Protein AF-A0A0E3SX50-F1 (afdb_monomer)

Sequence (264 aa):
MSGWINYSGIVTSQKMSENKMGNRGSKSVIHETKQSCIIVKEQRVNGSWCGINIPHLRYTLVGFGRSYQVKTLSNQIIQRQFYSSESNLDNSQLRQDPWFISGFSDAEGCFMVLVRKSPKSKLGWQIEANFTINLHVRDLDLLKLIQSFSFASHYFGVGRIGKERNGCRDFTIGSLDQIITKVIPHFDKYPLKTNKYSDYLLFKQVVMMMQRGEHLTAEGLQKIIGIRASLNRGLTPLLLEAFPNTVALVRPLLPPLKNVKLDP

Organism: Gibberella zeae (NCBI:txid5518)

Structure (mmCIF, N/CA/C/O backbone):
data_AF-A0A0E3SX50-F1
#
_entry.id   AF-A0A0E3SX50-F1
#
loop_
_atom_site.group_PDB
_atom_site.id
_atom_site.type_symbol
_atom_site.label_atom_id
_atom_site.label_alt_id
_atom_site.label_comp_id
_atom_site.label_asym_id
_atom_site.label_entity_id
_atom_site.label_seq_id
_atom_site.pdbx_PDB_ins_code
_atom_site.Cartn_x
_atom_site.Cartn_y
_atom_site.Cartn_z
_atom_site.occupancy
_atom_site.B_iso_or_equiv
_atom_site.auth_seq_id
_atom_site.auth_comp_id
_atom_site.auth_asym_id
_atom_site.auth_atom_id
_atom_site.pdbx_PDB_model_num
ATOM 1 N N . MET A 1 1 ? 35.141 -21.284 48.435 1.00 36.84 1 MET A N 1
ATOM 2 C CA . MET A 1 1 ? 35.636 -22.451 47.672 1.00 36.84 1 MET A CA 1
ATOM 3 C C . MET A 1 1 ? 34.580 -22.756 46.617 1.00 36.84 1 MET A C 1
ATOM 5 O O . MET A 1 1 ? 33.499 -23.181 46.982 1.00 36.84 1 MET A O 1
ATOM 9 N N . SER A 1 2 ? 34.673 -22.135 45.435 1.00 38.75 2 SER A N 1
ATOM 10 C CA . SER A 1 2 ? 35.380 -22.635 44.232 1.00 38.75 2 SER A CA 1
ATOM 11 C C . SER A 1 2 ? 34.664 -23.847 43.616 1.00 38.75 2 SER A C 1
ATOM 13 O O . SER A 1 2 ? 34.523 -24.854 44.288 1.00 38.75 2 SER A O 1
ATOM 15 N N . GLY A 1 3 ? 34.225 -23.852 42.362 1.00 37.06 3 GLY A N 1
ATOM 16 C CA . GLY A 1 3 ? 34.369 -22.868 41.301 1.00 37.06 3 GLY A CA 1
ATOM 17 C C . GLY A 1 3 ? 33.567 -23.304 40.075 1.00 37.06 3 GLY A C 1
ATOM 18 O O . GLY A 1 3 ? 33.321 -24.489 39.862 1.00 37.06 3 GLY A O 1
ATOM 19 N N . TRP A 1 4 ? 33.150 -22.323 39.283 1.00 38.19 4 TRP A N 1
ATOM 20 C CA . TRP A 1 4 ? 32.739 -22.535 37.901 1.00 38.19 4 TRP A CA 1
ATOM 21 C C . TRP A 1 4 ? 33.991 -22.735 37.050 1.00 38.19 4 TRP A C 1
ATOM 23 O O . TRP A 1 4 ? 34.905 -21.911 37.097 1.00 38.19 4 TRP A O 1
ATOM 33 N N . ILE A 1 5 ? 34.026 -23.814 36.272 1.00 41.06 5 ILE A N 1
ATOM 34 C CA . ILE A 1 5 ? 35.077 -24.061 35.286 1.00 41.06 5 ILE A CA 1
ATOM 35 C C . ILE A 1 5 ? 34.457 -23.795 33.917 1.00 41.06 5 ILE A C 1
ATOM 37 O O . ILE A 1 5 ? 33.610 -24.548 33.442 1.00 41.06 5 ILE A O 1
ATOM 41 N N . ASN A 1 6 ? 34.854 -22.675 33.317 1.00 42.81 6 ASN A N 1
ATOM 42 C CA . ASN A 1 6 ? 34.536 -22.325 31.942 1.00 42.81 6 ASN A CA 1
ATOM 43 C C . ASN A 1 6 ? 35.113 -23.391 31.000 1.00 42.81 6 ASN A C 1
ATOM 45 O O . ASN A 1 6 ? 36.332 -23.506 30.896 1.00 42.81 6 ASN A O 1
ATOM 49 N N . TYR A 1 7 ? 34.262 -24.098 30.257 1.00 50.25 7 TYR A N 1
ATOM 50 C CA . TYR A 1 7 ? 34.661 -24.615 28.950 1.00 50.25 7 TYR A CA 1
ATOM 51 C C . TYR A 1 7 ? 34.165 -23.633 27.898 1.00 50.25 7 TYR A C 1
ATOM 53 O O . TYR A 1 7 ? 32.989 -23.577 27.540 1.00 50.25 7 TYR A O 1
ATOM 61 N N . SER A 1 8 ? 35.110 -22.792 27.486 1.00 46.34 8 SER A N 1
ATOM 62 C CA . SER A 1 8 ? 35.0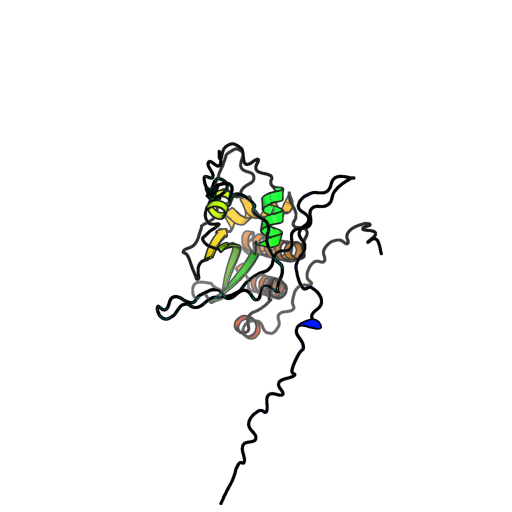25 -21.920 26.330 1.00 46.34 8 SER A CA 1
ATOM 63 C C . SER A 1 8 ? 34.673 -22.733 25.085 1.00 46.34 8 SER A C 1
ATOM 65 O O . SER A 1 8 ? 35.112 -23.871 24.913 1.00 46.34 8 SER A O 1
ATOM 67 N N . GLY A 1 9 ? 33.861 -22.135 24.212 1.00 52.69 9 GLY A N 1
ATOM 68 C CA . GLY A 1 9 ? 33.490 -22.718 22.932 1.00 52.69 9 GLY A CA 1
ATOM 69 C C . GLY A 1 9 ? 34.728 -23.093 22.122 1.00 52.69 9 GLY A C 1
ATOM 70 O O . GLY A 1 9 ? 35.440 -22.229 21.611 1.00 52.69 9 GLY A O 1
ATOM 71 N N . ILE A 1 10 ? 34.968 -24.394 21.994 1.00 41.75 10 ILE A N 1
ATOM 72 C CA . ILE A 1 10 ? 35.923 -24.932 21.035 1.00 41.75 10 ILE A CA 1
ATOM 73 C C . ILE A 1 10 ? 35.248 -24.866 19.666 1.00 41.75 10 ILE A C 1
ATOM 75 O O . ILE A 1 10 ? 34.330 -25.624 19.360 1.00 41.75 10 ILE A O 1
ATOM 79 N N . VAL A 1 11 ? 35.707 -23.933 18.835 1.00 47.09 11 VAL A N 1
ATOM 80 C CA . VAL A 1 11 ? 35.417 -23.924 17.402 1.00 47.09 11 VAL A CA 1
ATOM 81 C C . VAL A 1 11 ? 36.255 -25.031 16.773 1.00 47.09 11 VAL A C 1
ATOM 83 O O . VAL A 1 11 ? 37.472 -24.910 16.646 1.00 47.09 11 VAL A O 1
ATOM 86 N N . THR A 1 12 ? 35.620 -26.122 16.356 1.00 41.50 12 THR A N 1
ATOM 87 C CA . THR A 1 12 ? 36.241 -27.086 15.443 1.00 41.50 12 THR A CA 1
ATOM 88 C C . THR A 1 12 ? 36.435 -26.422 14.083 1.00 41.50 12 THR A C 1
ATOM 90 O O . THR A 1 12 ? 35.483 -26.280 13.316 1.00 41.50 12 THR A O 1
ATOM 93 N N . SER A 1 13 ? 37.663 -26.009 13.766 1.00 49.16 13 SER A N 1
ATOM 94 C CA . SER A 1 13 ? 38.019 -25.618 12.405 1.00 49.16 13 SER A CA 1
ATOM 95 C C . SER A 1 13 ? 38.181 -26.883 11.559 1.00 49.16 13 SER A C 1
ATOM 97 O O . SER A 1 13 ? 39.144 -27.639 11.674 1.00 49.16 13 SER A O 1
ATOM 99 N N . GLN A 1 14 ? 37.205 -27.156 10.697 1.00 47.72 14 GLN A N 1
ATOM 100 C CA . GLN A 1 14 ? 37.410 -28.130 9.632 1.00 47.72 14 GLN A CA 1
ATOM 101 C C . GLN A 1 14 ? 38.350 -27.502 8.598 1.00 47.72 14 GLN A C 1
ATOM 103 O O . GLN A 1 14 ? 38.011 -26.500 7.968 1.00 47.72 14 GLN A O 1
ATOM 108 N N . LYS A 1 15 ? 39.540 -28.087 8.412 1.00 51.34 15 LYS A N 1
ATOM 109 C CA . LYS A 1 15 ? 40.402 -27.782 7.263 1.00 51.34 15 LYS A CA 1
ATOM 110 C C . LYS A 1 15 ? 39.695 -28.258 5.996 1.00 51.34 15 LYS A C 1
ATOM 112 O O . LYS A 1 15 ? 39.763 -29.429 5.630 1.00 51.34 15 LYS A O 1
ATOM 117 N N . MET A 1 16 ? 38.985 -27.346 5.347 1.00 48.12 16 MET A N 1
ATOM 118 C CA . MET A 1 16 ? 38.375 -27.585 4.048 1.00 48.12 16 MET A CA 1
ATOM 119 C C . MET A 1 16 ? 39.439 -27.383 2.964 1.00 48.12 16 MET A C 1
ATOM 121 O O . MET A 1 16 ? 40.118 -26.361 2.933 1.00 48.12 16 MET A O 1
ATOM 125 N N . SER A 1 17 ? 39.609 -28.370 2.088 1.00 43.47 17 SER A N 1
ATOM 126 C CA . SER A 1 17 ? 40.437 -28.237 0.888 1.00 43.47 17 SER A CA 1
ATOM 127 C C . SER A 1 17 ? 39.667 -27.420 -0.153 1.00 43.47 17 SER A C 1
ATOM 129 O O . SER A 1 17 ? 38.606 -27.859 -0.599 1.00 43.47 17 SER A O 1
ATOM 131 N N . GLU A 1 18 ? 40.195 -26.260 -0.561 1.00 46.75 18 GLU A N 1
ATOM 132 C CA . GLU A 1 18 ? 39.606 -25.407 -1.614 1.00 46.75 18 GLU A CA 1
ATOM 133 C C . GLU A 1 18 ? 39.355 -26.166 -2.926 1.00 46.75 18 GLU A C 1
ATOM 135 O O . GLU A 1 18 ? 38.388 -25.892 -3.633 1.00 46.75 18 GLU A O 1
ATOM 140 N N . ASN A 1 19 ? 40.147 -27.205 -3.201 1.00 49.78 19 ASN A N 1
ATOM 141 C CA . ASN A 1 19 ? 40.038 -28.007 -4.419 1.00 49.78 19 ASN A CA 1
ATOM 142 C C . ASN A 1 19 ? 38.790 -28.913 -4.458 1.00 49.78 19 ASN A C 1
ATOM 144 O O . ASN A 1 19 ? 38.550 -29.566 -5.471 1.00 49.78 19 ASN A O 1
ATOM 148 N N . LYS A 1 20 ? 37.992 -28.971 -3.379 1.00 49.31 20 LYS A N 1
ATOM 149 C CA . LYS A 1 20 ? 36.709 -29.697 -3.326 1.00 49.31 20 LYS A CA 1
ATOM 150 C C . LYS A 1 20 ? 35.471 -28.796 -3.451 1.00 49.31 20 LYS A C 1
ATOM 152 O O . LYS A 1 20 ? 34.356 -29.299 -3.320 1.00 49.31 20 LYS A O 1
ATOM 157 N N . MET A 1 21 ? 35.617 -27.495 -3.722 1.00 47.66 21 MET A N 1
ATOM 158 C CA . MET A 1 21 ? 34.461 -26.642 -4.021 1.00 47.66 21 MET A CA 1
ATOM 159 C C . MET A 1 21 ? 34.055 -26.749 -5.495 1.00 47.66 21 MET A C 1
ATOM 161 O O . MET A 1 21 ? 34.735 -26.249 -6.387 1.00 47.66 21 MET A O 1
ATOM 165 N N . GLY A 1 22 ? 32.900 -27.367 -5.752 1.00 47.28 22 GLY A N 1
ATOM 166 C CA . GLY A 1 22 ? 32.222 -27.267 -7.043 1.00 47.28 22 GLY A CA 1
ATOM 167 C C . GLY A 1 22 ? 31.917 -25.806 -7.398 1.00 47.28 22 GLY A C 1
ATOM 168 O O . GLY A 1 22 ? 31.543 -25.010 -6.537 1.00 47.28 22 GLY A O 1
ATOM 169 N N . ASN A 1 23 ? 32.095 -25.460 -8.674 1.00 47.53 23 ASN A N 1
ATOM 170 C CA . ASN A 1 23 ? 31.978 -24.108 -9.225 1.00 47.53 23 ASN A CA 1
ATOM 171 C C . ASN A 1 23 ? 30.650 -23.411 -8.855 1.00 47.53 23 ASN A C 1
ATOM 173 O O . ASN A 1 23 ? 29.653 -23.554 -9.561 1.00 47.53 23 ASN A O 1
ATOM 177 N N . ARG A 1 24 ? 30.648 -22.576 -7.809 1.00 48.44 24 ARG A N 1
ATOM 178 C CA . ARG A 1 24 ? 29.625 -21.539 -7.600 1.00 48.44 24 ARG A CA 1
ATOM 179 C C . ARG A 1 24 ? 30.026 -20.271 -8.350 1.00 48.44 24 ARG A C 1
ATOM 181 O O . ARG A 1 24 ? 30.508 -19.308 -7.768 1.00 48.44 24 ARG A O 1
ATOM 188 N N . GLY A 1 25 ? 29.830 -20.301 -9.662 1.00 45.47 25 GLY A N 1
ATOM 189 C CA . GLY A 1 25 ? 29.765 -19.107 -10.497 1.00 45.47 25 GLY A CA 1
ATOM 190 C C . GLY A 1 25 ? 28.410 -19.088 -11.189 1.00 45.47 25 GLY A C 1
ATOM 191 O O . GLY A 1 25 ? 28.042 -20.075 -11.828 1.00 45.47 25 GLY A O 1
ATOM 192 N N . SER A 1 26 ? 27.657 -18.000 -11.052 1.00 45.22 26 SER A N 1
ATOM 193 C CA . SER A 1 26 ? 26.474 -17.783 -11.883 1.00 45.22 26 SER A CA 1
ATOM 194 C C . SER A 1 26 ? 26.940 -17.620 -13.331 1.00 45.22 26 SER A C 1
ATOM 196 O O . SER A 1 26 ? 27.813 -16.799 -13.604 1.00 45.22 26 SER A O 1
ATOM 198 N N . LYS A 1 27 ? 26.402 -18.422 -14.253 1.00 44.44 27 LYS A N 1
ATOM 199 C CA . LYS A 1 27 ? 26.629 -18.262 -15.693 1.00 44.44 27 LYS A CA 1
ATOM 200 C C . LYS A 1 27 ? 25.457 -17.474 -16.261 1.00 44.44 27 LYS A C 1
ATOM 202 O O . LYS A 1 27 ? 24.332 -17.963 -16.222 1.00 44.44 27 LYS A O 1
ATOM 207 N N . SER A 1 28 ? 25.708 -16.278 -16.770 1.00 51.19 28 SER A N 1
ATOM 208 C CA . SER A 1 28 ? 24.748 -15.544 -17.593 1.00 51.19 28 SER A CA 1
ATOM 209 C C . SER A 1 28 ? 25.037 -15.834 -19.066 1.00 51.19 28 SER A C 1
ATOM 211 O O . SER A 1 28 ? 26.184 -15.783 -19.513 1.00 51.19 28 SER A O 1
ATOM 213 N N . VAL A 1 29 ? 23.994 -16.194 -19.815 1.00 45.72 29 VAL A N 1
ATOM 214 C CA . VAL A 1 29 ? 24.054 -16.381 -21.270 1.00 45.72 29 VAL A CA 1
ATOM 215 C C . VAL A 1 29 ? 23.621 -15.066 -21.899 1.00 45.72 29 VAL A C 1
ATOM 217 O O . VAL A 1 29 ? 22.519 -14.595 -21.638 1.00 45.72 29 VAL A O 1
ATOM 220 N N . ILE A 1 30 ? 24.510 -14.446 -22.672 1.00 53.44 30 ILE A N 1
ATOM 221 C CA . ILE A 1 30 ? 24.286 -13.097 -23.212 1.00 53.44 30 ILE A CA 1
ATOM 222 C C . ILE A 1 30 ? 23.677 -13.150 -24.627 1.00 53.44 30 ILE A C 1
ATOM 224 O O . ILE A 1 30 ? 23.078 -12.171 -25.055 1.00 53.44 30 ILE A O 1
ATOM 228 N N . HIS A 1 31 ? 23.747 -14.284 -25.340 1.00 43.75 31 HIS A N 1
ATOM 229 C CA . HIS A 1 31 ? 23.052 -14.469 -26.620 1.00 43.75 31 HIS A CA 1
ATOM 230 C C . HIS A 1 31 ? 22.995 -15.944 -27.044 1.00 43.75 31 HIS A C 1
ATOM 232 O O . HIS A 1 31 ? 23.983 -16.663 -26.900 1.00 43.75 31 HIS A O 1
ATOM 238 N N . GLU A 1 32 ? 21.869 -16.362 -27.629 1.00 37.47 32 GLU A N 1
ATOM 239 C CA . GLU A 1 32 ? 21.688 -17.673 -28.262 1.00 37.47 32 GLU A CA 1
ATOM 240 C C . GLU A 1 32 ? 21.468 -17.478 -29.772 1.00 37.47 32 GLU A C 1
ATOM 242 O O . GLU A 1 32 ? 20.497 -16.855 -30.201 1.00 37.47 32 GLU A O 1
ATOM 247 N N . THR A 1 33 ? 22.366 -18.004 -30.604 1.00 48.91 33 THR A N 1
ATOM 248 C CA . THR A 1 33 ? 22.046 -18.357 -31.997 1.00 48.91 33 THR A CA 1
ATOM 249 C C . THR A 1 33 ? 22.496 -19.794 -32.241 1.00 48.91 33 THR A C 1
ATOM 251 O O . THR A 1 33 ? 23.399 -20.282 -31.563 1.00 48.91 33 THR A O 1
ATOM 254 N N . LYS A 1 34 ? 21.856 -20.493 -33.193 1.00 52.41 34 LYS A N 1
ATOM 255 C CA . LYS A 1 34 ? 21.954 -21.956 -33.418 1.00 52.41 34 LYS A CA 1
ATOM 256 C C . LYS A 1 34 ? 23.375 -22.527 -33.623 1.00 52.41 34 LYS A C 1
ATOM 258 O O . LYS A 1 34 ? 23.497 -23.733 -33.810 1.00 52.41 34 LYS A O 1
ATOM 263 N N . GLN A 1 35 ? 24.433 -21.712 -33.613 1.00 48.91 35 GLN A N 1
ATOM 264 C CA . GLN A 1 35 ? 25.808 -22.140 -33.884 1.00 48.91 35 GLN A CA 1
ATOM 265 C C . GLN A 1 35 ? 26.883 -21.624 -32.904 1.00 48.91 35 GLN A C 1
ATOM 267 O O . GLN A 1 35 ? 28.032 -22.039 -33.045 1.00 48.91 35 GLN A O 1
ATOM 272 N N . SER A 1 36 ? 26.581 -20.802 -31.886 1.00 38.78 36 SER A N 1
ATOM 273 C CA . SER A 1 36 ? 27.587 -20.467 -30.856 1.00 38.78 36 SER A CA 1
ATOM 274 C C . SER A 1 36 ? 26.999 -19.965 -29.530 1.00 38.78 36 SER A C 1
ATOM 276 O O . SER A 1 36 ? 26.033 -19.207 -29.500 1.00 38.78 36 SER A O 1
ATOM 278 N N . CYS A 1 37 ? 27.623 -20.383 -28.420 1.00 35.19 37 CYS A N 1
ATOM 279 C CA . CYS A 1 37 ? 27.307 -19.953 -27.055 1.00 35.19 37 CYS A CA 1
ATOM 280 C C . CYS A 1 37 ? 28.531 -19.259 -26.443 1.00 35.19 37 CYS A C 1
ATOM 282 O O . CYS A 1 37 ? 29.569 -19.893 -26.241 1.00 35.19 37 CYS A O 1
ATOM 284 N N . ILE A 1 38 ? 28.414 -17.968 -26.124 1.00 42.22 38 ILE A N 1
ATOM 285 C CA . ILE A 1 38 ? 29.447 -17.223 -25.391 1.00 42.22 38 ILE A CA 1
ATOM 286 C C . ILE A 1 38 ? 29.091 -17.267 -23.904 1.00 42.22 38 ILE A C 1
ATOM 288 O O . ILE A 1 38 ? 28.091 -16.694 -23.474 1.00 42.22 38 ILE A O 1
ATOM 292 N N . ILE A 1 39 ? 29.913 -17.969 -23.119 1.00 41.94 39 ILE A N 1
ATOM 293 C CA . ILE A 1 39 ? 29.728 -18.142 -21.674 1.00 41.94 39 ILE A CA 1
ATOM 294 C C . ILE A 1 39 ? 30.764 -17.286 -20.951 1.00 41.94 39 ILE A C 1
ATOM 296 O O . ILE A 1 39 ? 31.960 -17.577 -21.002 1.00 41.94 39 ILE A O 1
ATOM 300 N N . VAL A 1 40 ? 30.306 -16.258 -20.239 1.00 42.16 40 VAL A N 1
ATOM 301 C CA . VAL A 1 40 ? 31.174 -15.418 -19.407 1.00 42.16 40 VAL A CA 1
ATOM 302 C C . VAL A 1 40 ? 31.135 -15.930 -17.968 1.00 42.16 40 VAL A C 1
ATOM 304 O O . VAL A 1 40 ? 30.069 -16.170 -17.403 1.00 42.16 40 VAL A O 1
ATOM 307 N N . LYS A 1 41 ? 32.314 -16.136 -17.372 1.00 40.00 41 LYS A N 1
ATOM 308 C CA . LYS A 1 41 ? 32.451 -16.439 -15.944 1.00 40.00 41 LYS A CA 1
ATOM 309 C C . LYS A 1 41 ? 32.632 -15.131 -15.183 1.00 40.00 41 LYS A C 1
ATOM 311 O O . LYS A 1 41 ? 33.650 -14.469 -15.349 1.00 40.00 41 LYS A O 1
ATOM 316 N N . GLU A 1 42 ? 31.679 -14.791 -14.327 1.00 47.25 42 GLU A N 1
ATOM 317 C CA . GLU A 1 42 ? 31.834 -13.691 -13.377 1.00 47.25 42 GLU A CA 1
ATOM 318 C C . GLU A 1 42 ? 32.416 -14.212 -12.058 1.00 47.25 42 GLU A C 1
ATOM 320 O O . GLU A 1 42 ? 31.857 -15.109 -11.424 1.00 47.25 42 GLU A O 1
ATOM 325 N N . GLN A 1 43 ? 33.544 -13.640 -11.634 1.00 40.19 43 GLN A N 1
ATOM 326 C CA . GLN A 1 43 ? 34.171 -13.925 -10.347 1.00 40.19 43 GLN A CA 1
ATOM 327 C C . GLN A 1 43 ? 34.110 -12.659 -9.487 1.00 40.19 43 GLN A C 1
ATOM 329 O O . GLN A 1 43 ? 34.749 -11.657 -9.799 1.00 40.19 43 GLN A O 1
ATOM 334 N N . ARG A 1 44 ? 33.329 -12.688 -8.399 1.00 41.41 44 ARG A N 1
ATOM 335 C CA . ARG A 1 44 ? 33.298 -11.589 -7.424 1.00 41.41 44 ARG A CA 1
ATOM 336 C C . ARG A 1 44 ? 34.538 -11.677 -6.537 1.00 41.41 44 ARG A C 1
ATOM 338 O O . ARG A 1 44 ? 34.610 -12.539 -5.668 1.00 41.41 44 ARG A O 1
ATOM 345 N N . VAL A 1 45 ? 35.511 -10.799 -6.762 1.00 39.50 45 VAL A N 1
ATOM 346 C CA . VAL A 1 45 ? 36.635 -10.599 -5.838 1.00 39.50 45 VAL A CA 1
ATOM 347 C C . VAL A 1 45 ? 36.201 -9.569 -4.796 1.00 39.50 45 VAL A C 1
ATOM 349 O O . VAL A 1 45 ? 36.032 -8.395 -5.117 1.00 39.50 45 VAL A O 1
ATOM 352 N N . ASN A 1 46 ? 35.987 -10.007 -3.553 1.00 34.56 46 ASN A N 1
ATOM 353 C CA . ASN A 1 46 ? 35.741 -9.113 -2.422 1.00 34.56 46 ASN A CA 1
ATOM 354 C C . ASN A 1 46 ? 37.071 -8.679 -1.784 1.00 34.56 46 ASN A C 1
ATOM 356 O O . ASN A 1 46 ? 37.820 -9.522 -1.306 1.00 34.56 46 ASN A O 1
ATOM 360 N N . GLY A 1 47 ? 37.279 -7.358 -1.720 1.00 36.50 47 GLY A N 1
ATOM 361 C CA . GLY A 1 47 ? 38.044 -6.646 -0.687 1.00 36.50 47 GLY A CA 1
ATOM 362 C C . GLY A 1 47 ? 39.575 -6.700 -0.751 1.00 36.50 47 GLY A C 1
ATOM 363 O O . GLY A 1 47 ? 40.182 -7.657 -0.288 1.00 36.50 47 GLY A O 1
ATOM 364 N N . SER A 1 48 ? 40.211 -5.597 -1.163 1.00 35.84 48 SER A N 1
ATOM 365 C CA . SER A 1 48 ? 41.569 -5.258 -0.709 1.00 35.84 48 SER A CA 1
ATOM 366 C C . SER A 1 48 ? 41.518 -4.000 0.159 1.00 35.84 48 SER A C 1
ATOM 368 O O . SER A 1 48 ? 41.215 -2.909 -0.326 1.00 35.84 48 SER A O 1
ATOM 370 N N . TRP A 1 49 ? 41.807 -4.162 1.446 1.00 32.41 49 TRP A N 1
ATOM 371 C CA . TRP A 1 49 ? 42.080 -3.074 2.380 1.00 32.41 49 TRP A CA 1
ATOM 372 C C . TRP A 1 49 ? 43.540 -2.639 2.186 1.00 32.41 49 TRP A C 1
ATOM 374 O O . TRP A 1 49 ? 44.437 -3.467 2.314 1.00 32.41 49 TRP A O 1
ATOM 384 N N . CYS A 1 50 ? 43.788 -1.370 1.850 1.00 35.88 50 CYS A N 1
ATOM 385 C CA . CYS A 1 50 ? 45.142 -0.815 1.757 1.00 35.88 50 CYS A CA 1
ATOM 386 C C . CYS A 1 50 ? 45.403 0.108 2.948 1.00 35.88 50 CYS A C 1
ATOM 388 O O . CYS A 1 50 ? 44.939 1.247 2.975 1.00 35.88 50 CYS A O 1
ATOM 390 N N . GLY A 1 51 ? 46.165 -0.389 3.918 1.00 35.59 51 GLY A N 1
ATOM 391 C CA . GLY A 1 51 ? 46.894 0.424 4.879 1.00 35.59 51 GLY A CA 1
ATOM 392 C C . GLY A 1 51 ? 48.390 0.284 4.607 1.00 35.59 51 GLY A C 1
ATOM 393 O O . GLY A 1 51 ? 48.893 -0.832 4.574 1.00 35.59 51 GLY A O 1
ATOM 394 N N . ILE A 1 52 ? 49.071 1.427 4.482 1.00 32.44 52 ILE A N 1
ATOM 395 C CA . ILE A 1 52 ? 50.533 1.614 4.517 1.00 32.44 52 ILE A CA 1
ATOM 396 C C . ILE A 1 52 ? 51.282 1.378 3.181 1.00 32.44 52 ILE A C 1
ATOM 398 O O . ILE A 1 52 ? 51.200 0.336 2.539 1.00 32.44 52 ILE A O 1
ATOM 402 N N . ASN A 1 53 ? 52.034 2.414 2.785 1.00 45.62 53 ASN A N 1
ATOM 403 C CA . ASN A 1 53 ? 52.898 2.529 1.603 1.00 45.62 53 ASN A CA 1
ATOM 404 C C . ASN A 1 53 ? 54.115 1.587 1.660 1.00 45.62 53 ASN A C 1
ATOM 406 O O . ASN A 1 53 ? 55.052 1.895 2.393 1.00 45.62 53 ASN A O 1
ATOM 410 N N . ILE A 1 54 ? 54.164 0.542 0.820 1.00 33.91 54 ILE A N 1
ATOM 411 C CA . ILE A 1 54 ? 55.406 -0.115 0.348 1.00 33.91 54 ILE A CA 1
ATOM 412 C C . ILE A 1 54 ? 55.178 -0.660 -1.084 1.00 33.91 54 ILE A C 1
ATOM 414 O O . ILE A 1 54 ? 54.125 -1.251 -1.339 1.00 33.91 54 ILE A O 1
ATOM 418 N N . PRO A 1 55 ? 56.124 -0.505 -2.038 1.00 38.78 55 PRO A N 1
ATOM 419 C CA . PRO A 1 55 ? 56.008 -1.105 -3.363 1.00 38.78 55 PRO A CA 1
ATOM 420 C C . PRO A 1 55 ? 56.370 -2.595 -3.290 1.00 38.78 55 PRO A C 1
ATOM 422 O O . PRO A 1 55 ? 57.533 -2.949 -3.109 1.00 38.78 55 PRO A O 1
ATOM 425 N N . HIS A 1 56 ? 55.393 -3.488 -3.451 1.00 37.12 56 HIS A N 1
ATOM 426 C CA . HIS A 1 56 ? 55.669 -4.922 -3.546 1.00 37.12 56 HIS A CA 1
ATOM 427 C C . HIS A 1 56 ? 55.659 -5.405 -5.000 1.00 37.12 56 HIS A C 1
ATOM 429 O O . HIS A 1 56 ? 54.651 -5.358 -5.706 1.00 37.12 56 HIS A O 1
ATOM 435 N N . LEU A 1 57 ? 56.838 -5.874 -5.415 1.00 35.78 57 LEU A N 1
ATOM 436 C CA . LEU A 1 57 ? 57.112 -6.664 -6.609 1.00 35.78 57 LEU A CA 1
ATOM 437 C C . LEU A 1 57 ? 56.114 -7.821 -6.762 1.00 35.78 57 LEU A C 1
ATOM 439 O O . LEU A 1 57 ? 55.871 -8.586 -5.829 1.00 35.78 57 LEU A O 1
ATOM 443 N N . ARG A 1 58 ? 55.582 -7.984 -7.977 1.00 36.66 58 ARG A N 1
ATOM 444 C CA . ARG A 1 58 ? 54.851 -9.187 -8.384 1.00 36.66 58 ARG A CA 1
ATOM 445 C C . ARG A 1 58 ? 55.858 -10.272 -8.755 1.00 36.66 58 ARG A C 1
ATOM 447 O O . ARG A 1 58 ? 56.440 -10.214 -9.834 1.00 36.66 58 ARG A O 1
ATOM 454 N N . TYR A 1 59 ? 56.032 -11.283 -7.915 1.00 41.41 59 TYR A N 1
ATOM 455 C CA . TYR A 1 59 ? 56.675 -12.529 -8.336 1.00 41.41 59 TYR A CA 1
ATOM 456 C C . TYR A 1 59 ? 55.584 -13.438 -8.901 1.00 41.41 59 TYR A C 1
ATOM 458 O O . TYR A 1 59 ? 54.713 -13.903 -8.169 1.00 41.41 59 TYR A O 1
ATOM 466 N N . THR A 1 60 ? 55.609 -13.669 -10.211 1.00 39.31 60 THR A N 1
ATOM 467 C CA . THR A 1 60 ? 54.859 -14.774 -10.816 1.00 39.31 60 THR A CA 1
ATOM 468 C C . THR A 1 60 ? 55.858 -15.912 -10.966 1.00 39.31 60 THR A C 1
ATOM 470 O O . THR A 1 60 ? 56.884 -15.734 -11.620 1.00 39.31 60 THR A O 1
ATOM 473 N N . LEU A 1 61 ? 55.604 -17.053 -10.326 1.00 35.16 61 LEU A N 1
ATOM 474 C CA . LEU A 1 61 ? 56.371 -18.280 -10.538 1.00 35.16 61 LEU A CA 1
ATOM 475 C C . LEU A 1 61 ? 56.106 -18.751 -11.975 1.00 35.16 61 LEU A C 1
ATOM 477 O O . LEU A 1 61 ? 55.116 -19.425 -12.246 1.00 35.16 61 LEU A O 1
ATOM 481 N N . VAL A 1 62 ? 56.961 -18.338 -12.908 1.00 40.78 62 VAL A N 1
ATOM 482 C CA . VAL A 1 62 ? 56.992 -18.869 -14.274 1.00 40.78 62 VAL A CA 1
ATOM 483 C C . VAL A 1 62 ? 58.087 -19.924 -14.322 1.00 40.78 62 VAL A C 1
ATOM 485 O O . VAL A 1 62 ? 59.263 -19.627 -14.112 1.00 40.78 62 VAL A O 1
ATOM 488 N N . GLY A 1 63 ? 57.677 -21.172 -14.544 1.00 33.12 63 GLY A N 1
ATOM 489 C CA . GLY A 1 63 ? 58.584 -22.277 -14.815 1.00 33.12 63 GLY A CA 1
ATOM 490 C C . GLY A 1 63 ? 59.463 -21.992 -16.035 1.00 33.12 63 GLY A C 1
ATOM 491 O O . GLY A 1 63 ? 59.074 -21.283 -16.961 1.00 33.12 63 GLY A O 1
ATOM 492 N N . PHE A 1 64 ? 60.668 -22.551 -15.995 1.00 38.09 64 PHE A N 1
ATOM 493 C CA . PHE A 1 64 ? 61.699 -22.478 -17.025 1.00 38.09 64 PHE A CA 1
ATOM 494 C C . PHE A 1 64 ? 61.162 -22.769 -18.440 1.00 38.09 64 PHE A C 1
ATOM 496 O O . PHE A 1 64 ? 60.637 -23.848 -18.701 1.00 38.09 64 PHE A O 1
ATOM 503 N N . GLY A 1 65 ? 61.391 -21.845 -19.377 1.00 36.88 65 GLY A N 1
ATOM 504 C CA . GLY A 1 65 ? 61.163 -22.047 -20.809 1.00 36.88 65 GLY A CA 1
ATOM 505 C C . GLY A 1 65 ? 61.774 -20.909 -21.625 1.00 36.88 65 GLY A C 1
ATOM 506 O O . GLY A 1 65 ? 61.310 -19.776 -21.569 1.00 36.88 65 GLY A O 1
ATOM 507 N N . ARG A 1 66 ? 62.871 -21.205 -22.328 1.00 40.06 66 ARG A N 1
ATOM 508 C CA . ARG A 1 66 ? 63.732 -20.261 -23.054 1.00 40.06 66 ARG A CA 1
ATOM 509 C C . ARG A 1 66 ? 63.036 -19.590 -24.254 1.00 40.06 66 ARG A C 1
ATOM 511 O O . ARG A 1 66 ? 62.358 -20.250 -25.029 1.00 40.06 66 ARG A O 1
ATOM 518 N N . SER A 1 67 ? 63.352 -18.303 -24.425 1.00 43.09 67 SER A N 1
ATOM 519 C CA . SER A 1 67 ? 63.529 -17.568 -25.692 1.00 43.09 67 SER A CA 1
ATOM 520 C C . SER A 1 67 ? 62.455 -17.691 -26.784 1.00 43.09 67 SER A C 1
ATOM 522 O O . SER A 1 67 ? 62.548 -18.551 -27.654 1.00 43.09 67 SER A O 1
ATOM 524 N N . TYR A 1 68 ? 61.586 -16.680 -26.866 1.00 41.56 68 TYR A N 1
ATOM 525 C CA . TYR A 1 68 ? 61.129 -16.156 -28.154 1.00 41.56 68 TYR A CA 1
ATOM 526 C C . TYR A 1 68 ? 61.409 -14.655 -28.210 1.00 41.56 68 TYR A C 1
ATOM 528 O O . TYR A 1 68 ? 60.898 -13.877 -27.406 1.00 41.56 68 TYR A O 1
ATOM 536 N N . GLN A 1 69 ? 62.245 -14.255 -29.170 1.00 50.31 69 GLN A N 1
ATOM 537 C CA . GLN A 1 69 ? 62.293 -12.884 -29.656 1.00 50.31 69 GLN A CA 1
ATOM 538 C C . GLN A 1 69 ? 60.956 -12.592 -30.341 1.00 50.31 69 GLN A C 1
ATOM 540 O O . GLN A 1 69 ? 60.768 -12.908 -31.512 1.00 50.31 69 GLN A O 1
ATOM 545 N N . VAL A 1 70 ? 60.018 -11.988 -29.620 1.00 42.03 70 VAL A N 1
ATOM 546 C CA . VAL A 1 70 ? 58.880 -11.321 -30.247 1.00 42.03 70 VAL A CA 1
ATOM 547 C C . VAL A 1 70 ? 59.001 -9.856 -29.890 1.00 42.03 70 VAL A C 1
ATOM 549 O O . VAL A 1 70 ? 58.864 -9.473 -28.730 1.00 42.03 70 VAL A O 1
ATOM 552 N N . LYS A 1 71 ? 59.328 -9.058 -30.914 1.00 43.38 71 LYS A N 1
ATOM 553 C CA . LYS A 1 71 ? 59.179 -7.603 -30.935 1.00 43.38 71 LYS A CA 1
ATOM 554 C C . LYS A 1 71 ? 57.916 -7.239 -30.162 1.00 43.38 71 LYS A C 1
ATOM 556 O O . LYS A 1 71 ? 56.816 -7.585 -30.589 1.00 43.38 71 LYS A O 1
ATOM 561 N N . THR A 1 72 ? 58.075 -6.553 -29.040 1.00 44.22 72 THR A N 1
ATOM 562 C CA . THR A 1 72 ? 56.976 -5.899 -28.343 1.00 44.22 72 THR A CA 1
ATOM 563 C C . THR A 1 72 ? 56.331 -4.936 -29.334 1.00 44.22 72 THR A C 1
ATOM 565 O O . THR A 1 72 ? 56.870 -3.867 -29.614 1.00 44.22 72 THR A O 1
ATOM 568 N N . LEU A 1 73 ? 55.197 -5.332 -29.918 1.00 39.56 73 LEU A N 1
ATOM 569 C CA . LEU A 1 73 ? 54.303 -4.397 -30.583 1.00 39.56 73 LEU A CA 1
ATOM 570 C C . LEU A 1 73 ? 53.839 -3.424 -29.502 1.00 39.56 73 LEU A C 1
ATOM 572 O O . LEU A 1 73 ? 53.125 -3.775 -28.565 1.00 39.56 73 LEU A O 1
ATOM 576 N N . SER A 1 74 ? 54.367 -2.214 -29.607 1.00 45.78 74 SER A N 1
ATOM 577 C CA . SER A 1 74 ? 54.089 -1.060 -28.772 1.00 45.78 74 SER A CA 1
ATOM 578 C C . SER A 1 74 ? 52.591 -0.888 -28.507 1.00 45.78 74 SER A C 1
ATOM 580 O O . SER A 1 74 ? 51.828 -0.663 -29.439 1.00 45.78 74 SER A O 1
ATOM 582 N N . ASN A 1 75 ? 52.200 -0.954 -27.232 1.00 49.22 75 ASN A N 1
ATOM 583 C CA . ASN A 1 75 ? 51.270 -0.060 -26.522 1.00 49.22 75 ASN A CA 1
ATOM 584 C C . ASN A 1 75 ? 50.018 0.503 -27.241 1.00 49.22 75 ASN A C 1
ATOM 586 O O . ASN A 1 75 ? 49.554 1.575 -26.864 1.00 49.22 75 ASN A O 1
ATOM 590 N N . GLN A 1 76 ? 49.417 -0.182 -28.217 1.00 51.19 76 GLN A N 1
ATOM 591 C CA . GLN A 1 76 ? 48.236 0.338 -28.933 1.00 51.19 76 GLN A CA 1
ATOM 592 C C . GLN A 1 76 ? 46.886 -0.253 -28.516 1.00 51.19 76 GLN A C 1
ATOM 594 O O . GLN A 1 76 ? 45.866 0.091 -29.104 1.00 51.19 76 GLN A O 1
ATOM 599 N N . ILE A 1 77 ? 46.823 -1.067 -27.461 1.00 49.94 77 ILE A N 1
ATOM 600 C CA . ILE A 1 77 ? 45.535 -1.548 -26.931 1.00 49.94 77 ILE A CA 1
ATOM 601 C C . ILE A 1 77 ? 45.464 -1.316 -25.420 1.00 49.94 77 ILE A C 1
ATOM 603 O O . ILE A 1 77 ? 45.145 -2.193 -24.629 1.00 49.94 77 ILE A O 1
ATOM 607 N N . ILE A 1 78 ? 45.753 -0.081 -25.008 1.00 49.75 78 ILE A N 1
ATOM 608 C CA . ILE A 1 78 ? 45.019 0.523 -23.895 1.00 49.75 78 ILE A CA 1
ATOM 609 C C . ILE A 1 78 ? 44.015 1.472 -24.544 1.00 49.75 78 I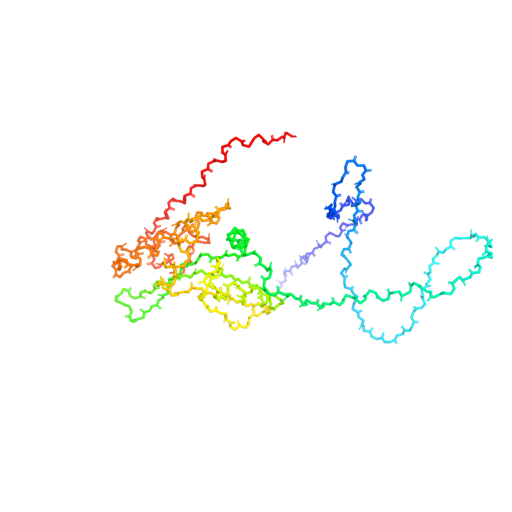LE A C 1
ATOM 611 O O . ILE A 1 78 ? 44.113 2.692 -24.436 1.00 49.75 78 ILE A O 1
ATOM 615 N N . GLN A 1 79 ? 43.029 0.910 -25.248 1.00 44.53 79 GLN A N 1
ATOM 616 C CA . GLN A 1 79 ? 41.750 1.598 -25.287 1.00 44.53 79 GLN A CA 1
ATOM 617 C C . GLN A 1 79 ? 41.239 1.522 -23.857 1.00 44.53 79 GLN A C 1
ATOM 619 O O . GLN A 1 79 ? 40.745 0.491 -23.405 1.00 44.53 79 GLN A O 1
ATOM 624 N N . ARG A 1 80 ? 41.470 2.604 -23.108 1.00 42.09 80 ARG A N 1
ATOM 625 C CA . ARG A 1 80 ? 40.720 2.901 -21.898 1.00 42.09 80 ARG A CA 1
ATOM 626 C C . ARG A 1 80 ? 39.262 2.602 -22.238 1.00 42.09 80 ARG A C 1
ATOM 628 O O . ARG A 1 80 ? 38.671 3.329 -23.033 1.00 42.09 80 ARG A O 1
ATOM 635 N N . GLN A 1 81 ? 38.700 1.533 -21.679 1.00 46.84 81 GLN A N 1
ATOM 636 C CA . GLN A 1 81 ? 37.255 1.413 -21.581 1.00 46.84 81 GLN A CA 1
ATOM 637 C C . GLN A 1 81 ? 36.829 2.518 -20.620 1.00 46.84 81 GLN A C 1
ATOM 639 O O . GLN A 1 81 ? 36.675 2.319 -19.418 1.00 46.84 81 GLN A O 1
ATOM 644 N N . PHE A 1 82 ? 36.740 3.734 -21.146 1.00 43.03 82 PHE A N 1
ATOM 645 C CA . PHE A 1 82 ? 35.882 4.735 -20.574 1.00 43.03 82 PHE A CA 1
ATOM 646 C C . PHE A 1 82 ? 34.488 4.141 -20.724 1.00 43.03 82 PHE A C 1
ATOM 648 O O . PHE A 1 82 ? 33.920 4.149 -21.812 1.00 43.03 82 PHE A O 1
ATOM 655 N N . TYR A 1 83 ? 33.953 3.566 -19.652 1.00 47.50 83 TYR A N 1
ATOM 656 C CA . TYR A 1 83 ? 32.509 3.497 -19.520 1.00 47.50 83 TYR A CA 1
ATOM 657 C C . TYR A 1 83 ? 32.051 4.953 -19.437 1.00 47.50 83 TYR A C 1
ATOM 659 O O . TYR A 1 83 ? 31.977 5.534 -18.355 1.00 47.50 83 TYR A O 1
ATOM 667 N N . SER A 1 84 ? 31.843 5.589 -20.588 1.00 45.25 84 SER A N 1
ATOM 668 C CA . SER A 1 84 ? 31.069 6.811 -20.651 1.00 45.25 84 SER A CA 1
ATOM 669 C C . SER A 1 84 ? 29.660 6.414 -20.238 1.00 45.25 84 SER A C 1
ATOM 671 O O . SER A 1 84 ? 28.912 5.799 -20.990 1.00 45.25 84 SER A O 1
ATOM 673 N N . SER A 1 85 ? 29.285 6.745 -19.006 1.00 51.41 85 SER A N 1
ATOM 674 C CA . SER A 1 85 ? 27.871 6.828 -18.644 1.00 51.41 85 SER A CA 1
ATOM 675 C C . SER A 1 85 ? 27.307 8.123 -19.235 1.00 51.41 85 SER A C 1
ATOM 677 O O . SER A 1 85 ? 26.810 8.975 -18.512 1.00 51.41 8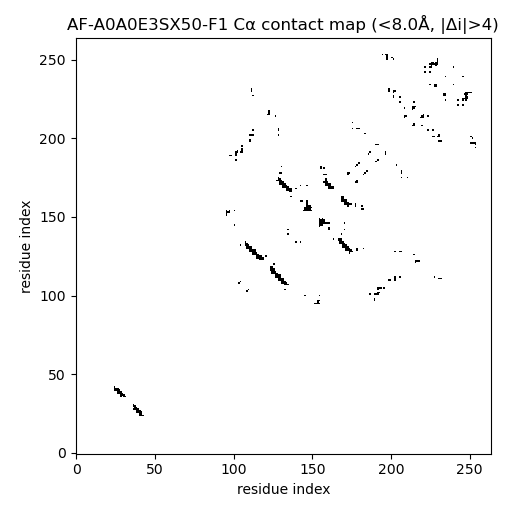5 SER A O 1
ATOM 679 N N . GLU A 1 86 ? 27.447 8.319 -20.548 1.00 46.31 86 GLU A N 1
ATOM 680 C CA . GLU A 1 86 ? 26.643 9.307 -21.258 1.00 46.31 86 GLU A CA 1
ATOM 681 C C . GLU A 1 86 ? 25.334 8.625 -21.624 1.00 46.31 86 GLU A C 1
ATOM 683 O O . GLU A 1 86 ? 25.143 8.108 -22.722 1.00 46.31 86 GLU A O 1
ATOM 688 N N . SER A 1 87 ? 24.405 8.610 -20.673 1.00 50.09 87 SER A N 1
ATOM 689 C CA . SER A 1 87 ? 23.007 8.426 -21.017 1.00 50.09 87 SER A CA 1
ATOM 690 C C . SER A 1 87 ? 22.476 9.762 -21.529 1.00 50.09 87 SER A C 1
ATOM 692 O O . SER A 1 87 ? 21.769 10.473 -20.815 1.00 50.09 87 SER A O 1
ATOM 694 N N . ASN A 1 88 ? 22.765 10.090 -22.789 1.00 46.00 88 ASN A N 1
ATOM 695 C CA . ASN A 1 88 ? 21.808 10.870 -23.570 1.00 46.00 88 ASN A CA 1
ATOM 696 C C . ASN A 1 88 ? 20.612 9.947 -23.846 1.00 46.00 88 ASN A C 1
ATOM 698 O O . ASN A 1 88 ? 20.409 9.455 -24.952 1.00 46.00 88 ASN A O 1
ATOM 702 N N . LEU A 1 89 ? 19.870 9.624 -22.781 1.00 49.31 89 LEU A N 1
ATOM 703 C CA . LEU A 1 89 ? 18.564 9.004 -22.880 1.00 49.31 89 LEU A CA 1
ATOM 704 C C . LEU A 1 89 ? 17.666 10.086 -23.452 1.00 49.31 89 LEU A C 1
ATOM 706 O O . LEU A 1 89 ? 17.212 10.984 -22.742 1.00 49.31 89 LEU A O 1
ATOM 710 N N . ASP A 1 90 ? 17.468 10.018 -24.760 1.00 45.25 90 ASP A N 1
ATOM 711 C CA . ASP A 1 90 ? 16.408 10.745 -25.423 1.00 45.25 90 ASP A CA 1
ATOM 712 C C . ASP A 1 90 ? 15.090 10.270 -24.785 1.00 45.25 90 ASP A C 1
ATOM 714 O O . ASP A 1 90 ? 14.544 9.213 -25.110 1.00 45.25 90 ASP A O 1
ATOM 718 N N . ASN A 1 91 ? 14.625 11.005 -23.765 1.00 52.47 91 ASN A N 1
ATOM 719 C CA . ASN A 1 91 ? 13.452 10.671 -22.944 1.00 52.47 91 ASN A CA 1
ATOM 720 C C . ASN A 1 91 ? 12.167 10.528 -23.783 1.00 52.47 91 ASN A C 1
ATOM 722 O O . ASN A 1 91 ? 11.138 10.076 -23.281 1.00 52.47 91 ASN A O 1
ATOM 726 N N . SER A 1 92 ? 12.231 10.902 -25.061 1.00 51.75 92 SER A N 1
ATOM 727 C CA . SER A 1 92 ? 11.190 10.742 -26.066 1.00 51.75 92 SER A CA 1
ATOM 728 C C . SER A 1 92 ? 10.967 9.284 -26.514 1.00 51.75 92 SER A C 1
ATOM 730 O O . SER A 1 92 ? 9.879 8.978 -27.002 1.00 51.75 92 SER A O 1
ATOM 732 N N . GLN A 1 93 ? 11.934 8.368 -26.325 1.00 51.09 93 GLN A N 1
ATOM 733 C CA . GLN A 1 93 ? 11.878 6.997 -26.869 1.00 51.09 93 GLN A CA 1
ATOM 734 C C . GLN A 1 93 ? 11.693 5.859 -25.858 1.00 51.09 93 GLN A C 1
ATOM 736 O O . GLN A 1 93 ? 11.553 4.707 -26.280 1.00 51.09 93 GLN A O 1
ATOM 741 N N . LEU A 1 94 ? 11.627 6.124 -24.549 1.00 55.91 94 LEU A N 1
ATOM 742 C CA . LEU A 1 94 ? 11.201 5.097 -23.592 1.00 55.91 94 LEU A CA 1
ATOM 743 C C . LEU A 1 94 ? 9.716 4.802 -23.830 1.00 55.91 94 LEU A C 1
ATOM 745 O O . LEU A 1 94 ? 8.854 5.386 -23.184 1.00 55.91 94 LEU A O 1
ATOM 749 N N . A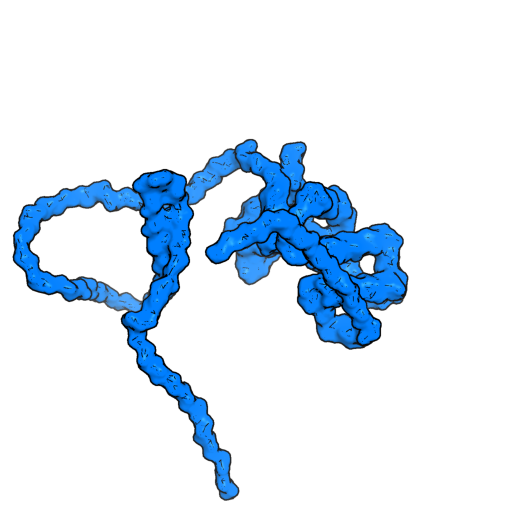RG A 1 95 ? 9.416 3.923 -24.797 1.00 54.88 95 ARG A N 1
ATOM 750 C CA . ARG A 1 95 ? 8.086 3.358 -25.034 1.00 54.88 95 ARG A CA 1
ATOM 751 C C . ARG A 1 95 ? 7.586 2.805 -23.707 1.00 54.88 95 ARG A C 1
ATOM 753 O O . ARG A 1 95 ? 8.144 1.859 -23.160 1.00 54.88 95 ARG A O 1
ATOM 760 N N . GLN A 1 96 ? 6.568 3.459 -23.174 1.00 68.06 96 GLN A N 1
ATOM 761 C CA . GLN A 1 96 ? 6.123 3.273 -21.804 1.00 68.06 96 GLN A CA 1
ATOM 762 C C . GLN A 1 96 ? 5.196 2.064 -21.768 1.00 68.06 96 GLN A C 1
ATOM 764 O O . GLN A 1 96 ? 3.987 2.199 -21.900 1.00 68.06 96 GLN A O 1
ATOM 769 N N . ASP A 1 97 ? 5.762 0.865 -21.677 1.00 82.94 97 ASP A N 1
ATOM 770 C CA . ASP A 1 97 ? 4.962 -0.348 -21.552 1.00 82.94 97 ASP A CA 1
ATOM 771 C C . ASP A 1 97 ? 4.308 -0.387 -20.157 1.00 82.94 97 ASP A C 1
ATOM 773 O O . ASP A 1 97 ? 5.024 -0.422 -19.154 1.00 82.94 97 ASP A O 1
ATOM 777 N N . PRO A 1 98 ? 2.970 -0.390 -20.031 1.00 88.31 98 PRO A N 1
ATOM 778 C CA . PRO A 1 98 ? 2.315 -0.528 -18.732 1.00 88.31 98 PRO A CA 1
ATOM 779 C C . PRO A 1 98 ? 2.725 -1.813 -17.999 1.00 88.31 98 PRO A C 1
ATOM 781 O O . PRO A 1 98 ? 2.798 -1.807 -16.769 1.00 88.31 98 PRO A O 1
ATOM 784 N N . TRP A 1 99 ? 3.050 -2.887 -18.730 1.00 91.00 99 TRP A N 1
ATOM 785 C CA . TRP A 1 99 ? 3.532 -4.132 -18.131 1.00 91.00 99 TRP A CA 1
ATOM 786 C C . TRP A 1 99 ? 4.894 -3.982 -17.462 1.00 91.00 99 TRP A C 1
ATOM 788 O O . TRP A 1 99 ? 5.176 -4.730 -16.525 1.00 91.00 99 TRP A O 1
ATOM 798 N N . PHE A 1 100 ? 5.707 -2.998 -17.864 1.00 91.44 100 PHE A N 1
ATOM 799 C CA . PHE A 1 100 ? 6.947 -2.682 -17.159 1.00 91.44 100 PHE A CA 1
ATOM 800 C C . PHE A 1 100 ? 6.656 -2.304 -15.707 1.00 91.44 100 PHE A C 1
ATOM 802 O O . PHE A 1 100 ? 7.292 -2.836 -14.805 1.00 91.44 100 PHE A O 1
ATOM 809 N N . ILE A 1 101 ? 5.655 -1.454 -15.452 1.00 91.56 101 ILE A N 1
ATOM 810 C CA . ILE A 1 101 ? 5.298 -1.068 -14.080 1.00 91.56 101 ILE A CA 1
ATOM 811 C C . ILE A 1 101 ? 4.754 -2.243 -13.296 1.00 91.56 101 ILE A C 1
ATOM 813 O O . ILE A 1 101 ? 5.117 -2.396 -12.131 1.00 91.56 101 ILE A O 1
ATOM 817 N N . SER A 1 102 ? 3.923 -3.085 -13.906 1.00 94.31 102 SER A N 1
ATOM 818 C CA . SER A 1 102 ? 3.402 -4.264 -13.221 1.00 94.31 102 SER A CA 1
ATOM 819 C C . SER A 1 102 ? 4.524 -5.235 -12.864 1.00 94.31 102 SER A C 1
ATOM 821 O O . SER A 1 102 ? 4.623 -5.627 -11.707 1.00 94.31 102 SER A O 1
ATOM 823 N N . GLY A 1 103 ? 5.417 -5.548 -13.808 1.00 95.44 103 GLY A N 1
ATOM 824 C CA . GLY A 1 103 ? 6.567 -6.426 -13.580 1.00 95.44 103 GLY A CA 1
ATOM 825 C C . GLY A 1 103 ? 7.563 -5.851 -12.572 1.00 95.44 103 GLY A C 1
ATOM 826 O O . GLY A 1 103 ? 7.996 -6.545 -11.653 1.00 95.44 103 GLY A O 1
ATOM 827 N N . PHE A 1 104 ? 7.869 -4.558 -12.679 1.00 94.75 104 PHE A N 1
ATOM 828 C CA . PHE A 1 104 ? 8.753 -3.873 -11.741 1.00 94.75 104 PHE A CA 1
ATOM 829 C C . PHE A 1 104 ? 8.145 -3.804 -10.337 1.00 94.75 104 PHE A C 1
ATOM 831 O O . PHE A 1 104 ? 8.830 -4.041 -9.347 1.00 94.75 104 PHE A O 1
ATOM 838 N N . SER A 1 105 ? 6.837 -3.559 -10.232 1.00 96.00 105 SER A N 1
ATOM 839 C CA . SER A 1 105 ? 6.116 -3.594 -8.956 1.00 96.00 105 SER A CA 1
ATOM 840 C C . SER A 1 105 ? 6.028 -5.010 -8.389 1.00 96.00 105 SER A C 1
ATOM 842 O O . SER A 1 105 ? 6.063 -5.178 -7.171 1.00 96.00 105 SER A O 1
ATOM 844 N N . ASP A 1 106 ? 5.961 -6.034 -9.241 1.00 96.31 106 ASP A N 1
ATOM 845 C CA . ASP A 1 106 ? 6.042 -7.439 -8.839 1.00 96.31 106 ASP A CA 1
ATOM 846 C C . ASP A 1 106 ? 7.389 -7.766 -8.187 1.00 96.31 106 ASP A C 1
ATOM 848 O O . ASP A 1 106 ? 7.417 -8.511 -7.208 1.00 96.31 106 ASP A O 1
ATOM 852 N N . ALA A 1 107 ? 8.476 -7.129 -8.626 1.00 96.62 107 ALA A N 1
ATOM 853 C CA . ALA A 1 107 ? 9.780 -7.214 -7.974 1.00 96.62 107 ALA A CA 1
ATOM 854 C C . ALA A 1 107 ? 9.862 -6.312 -6.723 1.00 96.62 107 ALA A C 1
ATOM 856 O O . ALA A 1 107 ? 9.887 -6.813 -5.600 1.00 96.62 107 ALA A O 1
ATOM 857 N N . GLU A 1 108 ? 9.785 -4.991 -6.894 1.00 96.88 108 GLU A N 1
ATOM 858 C CA . GLU A 1 108 ? 10.190 -3.988 -5.887 1.00 96.88 108 GLU A CA 1
ATOM 859 C C . GLU A 1 108 ? 9.017 -3.276 -5.185 1.00 96.88 108 GLU A C 1
ATOM 861 O O . GLU A 1 108 ? 9.188 -2.596 -4.173 1.00 96.88 108 GLU A O 1
ATOM 866 N N . GLY A 1 109 ? 7.797 -3.409 -5.709 1.00 96.75 109 GLY A N 1
ATOM 867 C CA . GLY A 1 109 ? 6.610 -2.748 -5.161 1.00 96.75 109 GLY A CA 1
ATOM 868 C C . GLY A 1 109 ? 6.098 -3.380 -3.867 1.00 96.75 109 GLY A C 1
ATOM 869 O O . GLY A 1 109 ? 6.212 -4.587 -3.652 1.00 96.75 109 GLY A O 1
ATOM 870 N N . CYS A 1 110 ? 5.473 -2.570 -3.016 1.00 97.56 110 CYS A N 1
ATOM 871 C CA . CYS A 1 110 ? 4.909 -2.987 -1.738 1.00 97.56 110 CYS A CA 1
ATOM 872 C C . CYS A 1 110 ? 3.541 -2.334 -1.499 1.00 97.56 110 CYS A C 1
ATOM 874 O O . CYS A 1 110 ? 3.411 -1.109 -1.535 1.00 97.56 110 CYS A O 1
ATOM 876 N N . PHE A 1 111 ? 2.527 -3.156 -1.213 1.00 98.25 111 PHE A N 1
ATOM 877 C CA . PHE A 1 111 ? 1.197 -2.709 -0.791 1.00 98.25 111 PHE A CA 1
ATOM 878 C C . PHE A 1 111 ? 1.103 -2.797 0.726 1.00 98.25 111 PHE A C 1
ATOM 880 O O . PHE A 1 111 ? 1.242 -3.873 1.306 1.00 98.25 111 PHE A O 1
ATOM 887 N N . MET A 1 112 ? 0.881 -1.668 1.389 1.00 97.00 112 MET A N 1
ATOM 888 C CA . MET A 1 112 ? 0.885 -1.576 2.844 1.00 97.00 112 MET A CA 1
ATOM 889 C C . MET A 1 112 ? -0.416 -0.993 3.365 1.00 97.00 112 MET A C 1
ATOM 891 O O . MET A 1 112 ? -0.901 0.025 2.881 1.00 97.00 112 MET A O 1
ATOM 895 N N . VAL A 1 113 ? -0.918 -1.598 4.435 1.00 98.06 113 VAL A N 1
ATOM 896 C CA . VAL A 1 113 ? -1.960 -1.022 5.282 1.00 98.06 113 VAL A CA 1
ATOM 897 C C . VAL A 1 113 ? -1.343 -0.776 6.655 1.00 98.06 113 VAL A C 1
ATOM 899 O O . VAL A 1 113 ? -0.870 -1.706 7.314 1.00 98.06 113 VAL A O 1
ATOM 902 N N . LEU A 1 114 ? -1.279 0.483 7.072 1.00 96.88 114 LEU A N 1
ATOM 903 C CA . LEU A 1 114 ? -0.751 0.886 8.366 1.00 96.88 114 LEU A CA 1
ATOM 904 C C . LEU A 1 114 ? -1.906 1.166 9.320 1.00 96.88 114 LEU A C 1
ATOM 906 O O . LEU A 1 114 ? -2.872 1.834 8.969 1.00 96.88 114 LEU A O 1
ATOM 910 N N . VAL A 1 115 ? -1.761 0.671 10.545 1.00 96.75 115 VAL A N 1
ATOM 911 C CA . VAL A 1 115 ? -2.709 0.877 11.639 1.00 96.75 115 VAL A CA 1
ATOM 912 C C . VAL A 1 115 ? -1.947 1.567 12.759 1.00 96.75 115 VAL A C 1
ATOM 914 O O . VAL A 1 115 ? -1.000 1.003 13.309 1.00 96.75 115 VAL A O 1
ATOM 917 N N . ARG A 1 116 ? -2.307 2.814 13.057 1.00 95.38 116 ARG A N 1
ATOM 918 C CA . ARG A 1 116 ? -1.614 3.657 14.040 1.00 95.38 116 ARG A CA 1
ATOM 919 C C . ARG A 1 116 ? -2.567 4.080 15.141 1.00 95.38 116 ARG A C 1
ATOM 921 O O . ARG A 1 116 ? -3.721 4.394 14.864 1.00 95.38 116 ARG A O 1
ATOM 928 N N . LYS A 1 117 ? -2.081 4.145 16.381 1.00 95.38 117 LYS A N 1
ATOM 929 C CA . LYS A 1 117 ? -2.830 4.794 17.463 1.00 95.38 117 LYS A CA 1
ATOM 930 C C . LYS A 1 117 ? -2.932 6.287 17.157 1.00 95.38 117 LYS A C 1
ATOM 932 O O . LYS A 1 117 ? -1.928 6.923 16.844 1.00 95.38 117 LYS A O 1
ATOM 937 N N . SER A 1 118 ? -4.138 6.833 17.234 1.00 95.56 118 SER A N 1
ATOM 938 C CA . SER A 1 118 ? -4.403 8.247 16.993 1.00 95.56 118 SER A CA 1
ATOM 939 C C . SER A 1 118 ? -5.461 8.741 17.976 1.00 95.56 118 SER A C 1
ATOM 941 O O . SER A 1 118 ? -6.619 8.339 17.858 1.00 95.56 118 SER A O 1
ATOM 943 N N . PRO A 1 119 ? -5.110 9.638 18.918 1.00 93.06 119 PRO A N 1
ATOM 944 C CA . PRO A 1 119 ? -6.067 10.168 19.894 1.00 93.06 119 PRO A CA 1
ATOM 945 C C . PRO A 1 119 ? -7.149 11.041 19.243 1.00 93.06 119 PRO A C 1
ATOM 947 O O . PRO A 1 119 ? -8.174 11.315 19.852 1.00 93.06 119 PRO A O 1
ATOM 950 N N . LYS A 1 120 ? -6.931 11.478 17.996 1.00 92.38 120 LYS A N 1
ATOM 951 C CA . LYS A 1 120 ? -7.891 12.269 17.215 1.00 92.38 120 LYS A CA 1
ATOM 952 C C . LYS A 1 120 ? -8.994 11.412 16.588 1.00 92.38 120 LYS A C 1
ATOM 954 O O . LYS A 1 120 ? -10.008 11.949 16.156 1.00 92.38 120 LYS A O 1
ATOM 959 N N . SER A 1 121 ? -8.781 10.100 16.478 1.00 92.44 121 SER A N 1
ATOM 960 C CA . SER A 1 121 ? -9.771 9.179 15.923 1.00 92.44 121 SER A CA 1
ATOM 961 C C . SER A 1 121 ? -10.778 8.777 16.993 1.00 92.44 121 SER A C 1
ATOM 963 O O . SER A 1 121 ? -10.388 8.457 18.113 1.00 92.44 121 SER A O 1
ATOM 965 N N . LYS A 1 122 ? -12.065 8.702 16.633 1.00 91.44 122 LYS A N 1
ATOM 966 C CA . LYS A 1 122 ? -13.143 8.262 17.540 1.00 91.44 122 LYS A CA 1
ATOM 967 C C . LYS A 1 122 ? -12.889 6.872 18.130 1.00 91.44 122 LYS A C 1
ATOM 969 O O . LYS A 1 122 ? -13.259 6.612 19.265 1.00 91.44 122 LYS A O 1
ATOM 974 N N . LEU A 1 123 ? -12.247 5.995 17.358 1.00 93.94 123 LEU A N 1
ATOM 975 C CA . LEU A 1 123 ? -11.913 4.631 17.769 1.00 93.94 123 LEU A CA 1
ATOM 976 C C . LEU A 1 123 ? -10.502 4.518 18.371 1.00 93.94 123 LEU A C 1
ATOM 978 O O . LEU A 1 123 ? -10.068 3.420 18.694 1.00 93.94 123 LEU A O 1
ATOM 982 N N . GLY A 1 124 ? -9.745 5.618 18.461 1.00 95.44 124 GLY A N 1
ATOM 983 C CA . GLY A 1 124 ? -8.346 5.612 18.905 1.00 95.44 124 GLY A CA 1
ATOM 984 C C . GLY A 1 124 ? -7.345 5.077 17.872 1.00 95.44 124 GLY A C 1
ATOM 985 O O . GLY A 1 124 ? -6.144 5.039 18.146 1.00 95.44 124 GLY A O 1
ATOM 986 N N . TRP A 1 125 ? -7.807 4.701 16.674 1.00 96.69 125 TRP A N 1
ATOM 987 C CA . TRP A 1 125 ? -6.991 4.129 15.600 1.00 96.69 125 TRP A CA 1
ATOM 988 C C . TRP A 1 125 ? -7.173 4.873 14.279 1.00 96.69 125 TRP A C 1
ATOM 990 O O . TRP A 1 125 ? -8.278 5.279 13.921 1.00 96.69 125 TRP A O 1
ATOM 1000 N N . GLN A 1 126 ? -6.081 5.028 13.540 1.00 96.25 126 GLN A N 1
ATOM 1001 C CA . GLN A 1 126 ? -6.038 5.588 12.197 1.00 96.25 126 GLN A CA 1
ATOM 1002 C C . GLN A 1 126 ? -5.513 4.534 11.224 1.00 96.25 126 GLN A C 1
ATOM 1004 O O . GLN A 1 126 ? -4.499 3.884 11.493 1.00 96.25 126 GLN A O 1
ATOM 1009 N N . ILE A 1 127 ? -6.208 4.393 10.095 1.00 97.38 127 ILE A N 1
ATOM 1010 C CA . ILE A 1 127 ? -5.846 3.487 9.006 1.00 97.38 127 ILE A CA 1
ATOM 1011 C C . ILE A 1 127 ? -5.275 4.308 7.852 1.00 97.38 127 ILE A C 1
ATOM 1013 O O . ILE A 1 127 ? -5.874 5.296 7.433 1.00 97.38 127 ILE A O 1
ATOM 1017 N N . GLU A 1 128 ? -4.123 3.891 7.340 1.00 96.88 128 GLU A N 1
ATOM 1018 C CA . GLU A 1 128 ? -3.492 4.451 6.144 1.00 96.88 128 GLU A CA 1
ATOM 1019 C C . GLU A 1 128 ? -3.224 3.322 5.145 1.00 96.88 128 GLU A C 1
ATOM 1021 O O . GLU A 1 128 ? -2.796 2.233 5.532 1.00 96.88 128 GLU A O 1
ATOM 1026 N N . ALA A 1 129 ? -3.443 3.581 3.860 1.00 97.94 129 ALA A N 1
ATOM 1027 C CA . ALA A 1 129 ? -3.124 2.663 2.775 1.00 97.94 129 ALA A CA 1
ATOM 1028 C C . ALA A 1 129 ? -2.039 3.304 1.908 1.00 97.94 129 ALA A C 1
ATOM 1030 O O . ALA A 1 129 ? -2.218 4.428 1.452 1.00 97.94 129 ALA A O 1
ATOM 1031 N N . ASN A 1 130 ? -0.928 2.600 1.687 1.00 98.00 130 ASN A N 1
ATOM 1032 C CA . ASN A 1 130 ? 0.213 3.089 0.920 1.00 98.00 130 ASN A CA 1
ATOM 1033 C C . ASN A 1 130 ? 0.645 2.058 -0.123 1.00 98.00 130 ASN A C 1
ATOM 1035 O O . ASN A 1 130 ? 0.820 0.882 0.194 1.00 98.00 130 ASN A O 1
ATOM 1039 N N . PHE A 1 131 ? 0.900 2.522 -1.342 1.00 98.12 131 PHE A N 1
ATOM 1040 C CA . PHE A 1 131 ? 1.722 1.805 -2.311 1.00 98.12 131 PHE A CA 1
ATOM 1041 C C . PHE A 1 131 ? 3.115 2.438 -2.338 1.00 98.12 131 PHE A C 1
ATOM 1043 O O . PHE A 1 131 ? 3.228 3.656 -2.494 1.00 98.12 131 PHE A O 1
ATOM 1050 N N . THR A 1 132 ? 4.162 1.630 -2.175 1.00 97.75 132 THR A N 1
ATOM 1051 C CA . THR A 1 132 ? 5.544 2.112 -2.066 1.00 97.75 132 THR A CA 1
ATOM 1052 C C . THR A 1 132 ? 6.497 1.290 -2.925 1.00 97.75 132 THR A C 1
ATOM 1054 O O . THR A 1 132 ? 6.358 0.075 -3.018 1.00 97.75 132 THR A O 1
ATOM 1057 N N . ILE A 1 133 ? 7.492 1.956 -3.507 1.00 97.44 133 ILE A N 1
ATOM 1058 C CA . ILE A 1 133 ? 8.658 1.355 -4.160 1.00 97.44 133 ILE A CA 1
ATOM 1059 C C . ILE A 1 133 ? 9.899 1.959 -3.490 1.00 97.44 133 ILE A C 1
ATOM 1061 O O . ILE A 1 133 ? 10.049 3.182 -3.482 1.00 97.44 133 ILE A O 1
ATOM 1065 N N . ASN A 1 134 ? 10.766 1.125 -2.913 1.00 97.06 134 ASN A N 1
ATOM 1066 C CA . ASN A 1 134 ? 12.025 1.550 -2.292 1.00 97.06 134 ASN A CA 1
ATOM 1067 C C . ASN A 1 134 ? 13.188 1.145 -3.196 1.00 97.06 134 ASN A C 1
ATOM 1069 O O . ASN A 1 134 ? 13.339 -0.037 -3.471 1.00 97.06 134 ASN A O 1
ATOM 1073 N N . LEU A 1 135 ? 14.006 2.102 -3.636 1.00 97.00 135 LEU A N 1
ATOM 1074 C CA . LEU A 1 135 ? 15.197 1.824 -4.446 1.00 97.00 135 LEU A CA 1
ATOM 1075 C C . LEU A 1 135 ? 16.427 2.521 -3.878 1.00 97.00 135 LEU A C 1
ATOM 1077 O O . LEU A 1 135 ? 16.323 3.515 -3.156 1.00 97.00 135 LEU A O 1
ATOM 1081 N N . HIS A 1 136 ? 17.606 2.031 -4.255 1.00 97.50 136 HIS A N 1
ATOM 1082 C CA . HIS A 1 136 ? 18.864 2.714 -3.977 1.00 97.50 136 HIS A CA 1
ATOM 1083 C C . HIS A 1 136 ? 18.890 4.092 -4.661 1.00 97.50 136 HIS A C 1
ATOM 1085 O O . HIS A 1 136 ? 18.354 4.274 -5.751 1.00 97.50 136 HIS A O 1
ATOM 1091 N N . VAL A 1 137 ? 19.587 5.066 -4.074 1.00 95.88 137 VAL A N 1
ATOM 1092 C CA . VAL A 1 137 ? 19.679 6.448 -4.589 1.00 95.88 137 VAL A CA 1
ATOM 1093 C C . VAL A 1 137 ? 20.264 6.554 -6.007 1.00 95.88 137 VAL A C 1
ATOM 1095 O O . VAL A 1 137 ? 20.059 7.555 -6.686 1.00 95.88 137 VAL A O 1
ATOM 1098 N N . ARG A 1 138 ? 20.950 5.504 -6.475 1.00 95.81 138 ARG A N 1
ATOM 1099 C CA . ARG A 1 138 ? 21.503 5.417 -7.838 1.00 95.81 138 ARG A CA 1
ATOM 1100 C C . ARG A 1 138 ? 20.403 5.328 -8.896 1.00 95.81 138 ARG A C 1
ATOM 1102 O O . ARG A 1 138 ? 20.584 5.850 -9.985 1.00 95.81 138 ARG A O 1
ATOM 1109 N N . ASP A 1 139 ? 19.257 4.760 -8.533 1.00 94.44 139 ASP A N 1
ATOM 1110 C CA . ASP A 1 139 ? 18.105 4.572 -9.417 1.00 94.44 139 ASP A CA 1
ATOM 1111 C C . ASP A 1 139 ? 17.028 5.642 -9.168 1.00 94.44 139 ASP A C 1
ATOM 1113 O O . ASP A 1 139 ? 15.842 5.452 -9.441 1.00 94.44 139 ASP A O 1
ATOM 1117 N N . LEU A 1 140 ? 17.423 6.801 -8.628 1.00 92.69 140 LEU A N 1
ATOM 1118 C CA . LEU A 1 140 ? 16.510 7.909 -8.354 1.00 92.69 140 LEU A CA 1
ATOM 1119 C C . LEU A 1 140 ? 15.783 8.381 -9.618 1.00 92.69 140 LEU A C 1
ATOM 1121 O O . LEU A 1 140 ? 14.611 8.750 -9.552 1.00 92.69 140 LEU A O 1
ATOM 1125 N N . ASP A 1 141 ? 16.458 8.369 -10.762 1.00 91.19 141 ASP A N 1
ATOM 1126 C CA . ASP A 1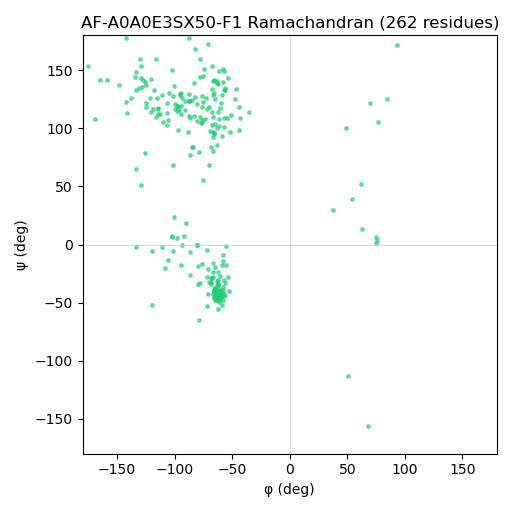 141 ? 15.856 8.809 -12.017 1.00 91.19 141 ASP A CA 1
ATOM 1127 C C . ASP A 1 141 ? 14.752 7.856 -12.487 1.00 91.19 141 ASP A C 1
ATOM 1129 O O . ASP A 1 141 ? 13.750 8.318 -13.031 1.00 91.19 141 ASP A O 1
ATOM 1133 N N . LEU A 1 142 ? 14.834 6.563 -12.146 1.00 90.81 142 LEU A N 1
ATOM 1134 C CA . LEU A 1 142 ? 13.735 5.620 -12.351 1.00 90.81 142 LEU A CA 1
ATOM 1135 C C . LEU A 1 142 ? 12.531 5.960 -11.461 1.00 90.81 142 LEU A C 1
ATOM 1137 O O . LEU A 1 142 ? 11.398 5.964 -11.937 1.00 90.81 142 LEU A O 1
ATOM 1141 N N . LEU A 1 143 ? 12.749 6.316 -10.189 1.00 92.19 143 LEU A N 1
ATOM 1142 C CA . LEU A 1 143 ? 11.654 6.766 -9.317 1.00 92.19 143 LEU A CA 1
ATOM 1143 C C . LEU A 1 143 ? 11.000 8.052 -9.839 1.00 92.19 143 LEU A C 1
ATOM 1145 O O . LEU A 1 143 ? 9.775 8.170 -9.806 1.00 92.19 143 LEU A O 1
ATOM 1149 N N . LYS A 1 144 ? 11.796 9.004 -10.342 1.00 90.88 144 LYS A N 1
ATOM 1150 C CA . LYS A 1 144 ? 11.279 10.225 -10.981 1.00 90.88 144 LYS A CA 1
ATOM 1151 C C . LYS A 1 144 ? 10.491 9.898 -12.244 1.00 90.88 144 LYS A C 1
ATOM 1153 O O . LYS A 1 144 ? 9.446 10.502 -12.455 1.00 90.88 144 LYS A O 1
ATOM 1158 N N . LEU A 1 145 ? 10.946 8.937 -13.047 1.00 87.94 145 LEU A N 1
ATOM 1159 C CA . LEU A 1 145 ? 10.236 8.482 -14.240 1.00 87.94 145 LEU A CA 1
ATOM 1160 C C . LEU A 1 145 ? 8.869 7.885 -13.872 1.00 87.94 145 LEU A C 1
ATOM 1162 O O . LEU A 1 145 ? 7.859 8.295 -14.434 1.00 87.94 145 LEU A O 1
ATOM 1166 N N . ILE A 1 146 ? 8.818 6.997 -12.876 1.00 88.81 146 ILE A N 1
ATOM 1167 C CA . ILE A 1 146 ? 7.567 6.391 -12.379 1.00 88.81 146 ILE A CA 1
ATOM 1168 C C . ILE A 1 146 ? 6.615 7.452 -11.798 1.00 88.81 146 ILE A C 1
ATOM 1170 O O . ILE A 1 146 ? 5.396 7.359 -11.962 1.00 88.81 146 ILE A O 1
ATOM 1174 N N . GLN A 1 147 ? 7.162 8.462 -11.113 1.00 89.69 147 GLN A N 1
ATOM 1175 C CA . GLN A 1 147 ? 6.394 9.598 -10.601 1.00 89.69 147 GLN A CA 1
ATOM 1176 C C . GLN A 1 147 ? 5.895 10.511 -11.727 1.00 89.69 147 GLN A C 1
ATOM 1178 O O . GLN A 1 147 ? 4.843 11.137 -11.585 1.00 89.69 147 GLN A O 1
ATOM 1183 N N . SER A 1 148 ? 6.658 10.631 -12.815 1.00 82.56 148 SER A N 1
ATOM 1184 C CA . SER A 1 148 ? 6.413 11.629 -13.847 1.00 82.56 148 SER A CA 1
ATOM 1185 C C . SER A 1 148 ? 5.069 11.409 -14.534 1.00 82.56 148 SER A C 1
ATOM 1187 O O . SER A 1 148 ? 4.628 10.287 -14.789 1.00 82.56 148 SER A O 1
ATOM 1189 N N . PHE A 1 149 ? 4.397 12.521 -14.811 1.00 63.44 149 PHE A N 1
ATOM 1190 C CA . PHE A 1 149 ? 3.195 12.548 -15.622 1.00 63.44 149 PHE A CA 1
ATOM 1191 C C . PHE A 1 149 ? 3.591 12.877 -17.061 1.00 63.44 149 PHE A C 1
ATOM 1193 O O . PHE A 1 149 ? 4.268 13.871 -17.311 1.00 63.44 149 PHE A O 1
ATOM 1200 N N . SER A 1 150 ? 3.142 12.071 -18.016 1.00 59.75 150 SER A N 1
ATOM 1201 C CA . SER A 1 150 ? 3.152 12.446 -19.429 1.00 59.75 150 SER A CA 1
ATOM 1202 C C . SER A 1 150 ? 1.794 12.101 -20.029 1.00 59.75 150 SER A C 1
ATOM 1204 O O . SER A 1 150 ? 1.137 11.165 -19.585 1.00 59.75 150 SER A O 1
ATOM 1206 N N . PHE A 1 151 ? 1.345 12.867 -21.020 1.00 49.81 151 PHE A N 1
ATOM 1207 C CA . PHE A 1 151 ? 0.067 12.630 -21.702 1.00 49.81 151 PHE A CA 1
ATOM 1208 C C . PHE A 1 151 ? 0.039 11.295 -22.473 1.00 49.81 151 PHE A C 1
ATOM 1210 O O . PHE A 1 151 ? -1.038 10.765 -22.724 1.00 49.81 151 PHE A O 1
ATOM 1217 N N . ALA A 1 152 ? 1.212 10.723 -22.781 1.00 50.56 152 ALA A N 1
ATOM 1218 C CA . ALA A 1 152 ? 1.391 9.359 -23.307 1.00 50.56 152 ALA A CA 1
ATOM 1219 C C . ALA A 1 152 ? 1.762 8.321 -22.210 1.00 50.56 152 ALA A C 1
ATOM 1221 O O . ALA A 1 152 ? 2.006 7.152 -22.497 1.00 50.56 152 ALA A O 1
ATOM 1222 N N . SER A 1 153 ? 1.751 8.795 -20.960 1.00 55.94 153 SER A N 1
ATOM 1223 C CA . SER A 1 153 ? 1.886 8.185 -19.634 1.00 55.94 153 SER A CA 1
ATOM 1224 C C . SER A 1 153 ? 1.144 6.898 -19.287 1.00 55.94 153 SER A C 1
ATOM 1226 O O . SER A 1 153 ? 0.007 7.008 -18.836 1.00 55.94 153 SER A O 1
ATOM 1228 N N . HIS A 1 154 ? 1.740 5.706 -19.340 1.00 63.88 154 HIS A N 1
ATOM 1229 C CA . HIS A 1 154 ? 1.223 4.569 -18.557 1.00 63.88 154 HIS A CA 1
ATOM 1230 C C . HIS A 1 154 ? 1.653 4.576 -17.069 1.00 63.88 154 HIS A C 1
ATOM 1232 O O . HIS A 1 154 ? 1.251 3.689 -16.311 1.00 63.88 154 HIS A O 1
ATOM 1238 N N . TYR A 1 155 ? 2.433 5.574 -16.639 1.00 76.19 155 TYR A N 1
ATOM 1239 C CA . TYR A 1 155 ? 2.884 5.777 -15.259 1.00 76.19 155 TYR A CA 1
ATOM 1240 C C . TYR A 1 155 ? 1.838 6.475 -14.376 1.00 76.19 155 TYR A C 1
ATOM 1242 O O . TYR A 1 155 ? 0.823 6.992 -14.846 1.00 76.19 155 TYR A O 1
ATOM 1250 N N . PHE A 1 156 ? 2.072 6.480 -13.060 1.00 81.62 156 PHE A N 1
ATOM 1251 C CA . PHE A 1 156 ? 1.078 6.950 -12.094 1.00 81.62 156 PHE A CA 1
ATOM 1252 C C . PHE A 1 156 ? 0.822 8.462 -12.185 1.00 81.62 156 PHE A C 1
ATOM 1254 O O . PHE A 1 156 ? -0.311 8.896 -11.959 1.00 81.62 156 PHE A O 1
ATOM 1261 N N . GLY A 1 157 ? 1.848 9.265 -12.501 1.00 84.06 157 GLY A N 1
ATOM 1262 C CA . GLY A 1 157 ? 1.749 10.730 -12.549 1.00 84.06 157 GLY A CA 1
ATOM 1263 C C . GLY A 1 157 ? 1.401 11.384 -11.205 1.00 84.06 157 GLY A C 1
ATOM 1264 O O . GLY A 1 157 ? 0.986 12.539 -11.156 1.00 84.06 157 GLY A O 1
ATOM 1265 N N . VAL A 1 158 ? 1.497 10.618 -10.119 1.00 89.56 158 VAL A N 1
ATOM 1266 C CA . VAL A 1 158 ? 1.160 10.993 -8.744 1.00 89.56 158 VAL A CA 1
ATOM 1267 C C . VAL A 1 158 ? 2.177 10.359 -7.799 1.00 89.56 158 VAL A C 1
ATOM 1269 O O . VAL A 1 158 ? 3.045 9.597 -8.220 1.00 89.56 158 VAL A O 1
ATOM 1272 N N . GLY A 1 159 ? 2.049 10.636 -6.505 1.00 92.19 159 GLY A N 1
ATOM 1273 C CA . GLY A 1 159 ? 2.951 10.116 -5.486 1.00 92.19 159 GLY A CA 1
ATOM 1274 C C . GLY A 1 159 ? 4.099 11.061 -5.166 1.00 92.19 159 GLY A C 1
ATOM 1275 O O . GLY A 1 159 ? 4.307 12.101 -5.793 1.00 92.19 159 GLY A O 1
ATOM 1276 N N . ARG A 1 160 ? 4.832 10.702 -4.119 1.00 95.31 160 ARG A N 1
ATOM 1277 C CA . ARG A 1 160 ? 5.901 11.502 -3.532 1.00 95.31 160 ARG A CA 1
ATOM 1278 C C . ARG A 1 160 ? 7.158 10.661 -3.409 1.00 95.31 160 ARG A C 1
ATOM 1280 O O . ARG A 1 160 ? 7.100 9.551 -2.890 1.00 95.31 160 ARG A O 1
ATOM 1287 N N . ILE A 1 161 ? 8.294 11.243 -3.777 1.00 96.44 161 ILE A N 1
ATOM 1288 C CA . ILE A 1 161 ? 9.607 10.695 -3.439 1.00 96.44 161 ILE A CA 1
ATOM 1289 C C . ILE A 1 161 ? 10.024 11.234 -2.065 1.00 96.44 161 ILE A C 1
ATOM 1291 O O . ILE A 1 161 ? 10.027 12.443 -1.809 1.00 96.44 161 ILE A O 1
ATOM 1295 N N . GLY A 1 162 ? 10.303 10.319 -1.145 1.00 94.56 162 GLY A N 1
ATOM 1296 C CA . GLY A 1 162 ? 10.739 10.599 0.212 1.00 94.56 162 GLY A CA 1
ATOM 1297 C C . GLY A 1 162 ? 12.165 11.145 0.284 1.00 94.56 162 GLY A C 1
ATOM 1298 O O . GLY A 1 162 ? 12.915 11.188 -0.694 1.00 94.56 162 GLY A O 1
ATOM 1299 N N . LYS A 1 163 ? 12.548 11.559 1.494 1.00 95.25 163 LYS A N 1
ATOM 1300 C CA . LYS A 1 163 ? 13.951 11.853 1.796 1.00 95.25 163 LYS A CA 1
ATOM 1301 C C . LYS A 1 163 ? 14.754 10.558 1.768 1.00 95.25 163 LYS A C 1
ATOM 1303 O O . LYS A 1 163 ? 14.220 9.484 2.036 1.00 95.25 163 LYS A O 1
ATOM 1308 N N . GLU A 1 164 ? 16.036 10.692 1.475 1.00 96.00 164 GLU A N 1
ATOM 1309 C CA . GLU A 1 164 ? 16.959 9.572 1.541 1.00 96.00 164 GLU A CA 1
ATOM 1310 C C . GLU A 1 164 ? 17.069 9.016 2.959 1.00 96.00 164 GLU A C 1
ATOM 1312 O O . GLU A 1 164 ? 17.123 9.766 3.937 1.00 96.00 164 GLU A O 1
ATOM 1317 N N . ARG A 1 165 ? 17.099 7.689 3.052 1.00 94.94 165 ARG A N 1
ATOM 1318 C CA . ARG A 1 165 ? 17.334 6.948 4.284 1.00 94.94 165 ARG A CA 1
ATOM 1319 C C . ARG A 1 165 ? 18.181 5.728 3.957 1.00 94.94 165 ARG A C 1
ATOM 1321 O O . ARG A 1 165 ? 17.774 4.904 3.146 1.00 94.94 165 ARG A O 1
ATOM 1328 N N . ASN A 1 166 ? 19.335 5.605 4.608 1.00 95.06 166 ASN A N 1
ATOM 1329 C CA . ASN A 1 166 ? 20.248 4.467 4.453 1.00 95.06 166 ASN A CA 1
ATOM 1330 C C . ASN A 1 166 ? 20.652 4.197 2.986 1.00 95.06 166 ASN A C 1
ATOM 1332 O O . ASN A 1 166 ? 20.710 3.046 2.568 1.00 95.06 166 ASN A O 1
ATOM 1336 N N . GLY A 1 167 ? 20.880 5.251 2.192 1.00 95.75 167 GLY A N 1
ATOM 1337 C CA . GLY A 1 167 ? 21.233 5.134 0.771 1.00 95.75 167 GLY A CA 1
ATOM 1338 C C . GLY A 1 167 ? 20.068 4.784 -0.164 1.00 95.75 167 GLY A C 1
ATOM 1339 O O . GLY A 1 167 ? 20.279 4.639 -1.366 1.00 95.75 167 GLY A O 1
ATOM 1340 N N . CYS A 1 168 ? 18.839 4.686 0.351 1.00 96.75 168 CYS A N 1
ATOM 1341 C CA . CYS A 1 168 ? 17.636 4.404 -0.430 1.00 96.75 168 CYS A CA 1
ATOM 1342 C C . CYS A 1 168 ? 16.635 5.564 -0.396 1.00 96.75 168 CYS A C 1
ATOM 1344 O O . CYS A 1 168 ? 16.651 6.405 0.510 1.00 96.75 168 CYS A O 1
ATOM 1346 N N . ARG A 1 169 ? 15.727 5.593 -1.376 1.00 97.31 169 ARG A N 1
ATOM 1347 C CA . ARG A 1 169 ? 14.579 6.503 -1.436 1.00 97.31 169 ARG A CA 1
ATOM 1348 C C . ARG A 1 169 ? 13.289 5.740 -1.700 1.00 97.31 169 ARG A C 1
ATOM 1350 O O . ARG A 1 169 ? 13.260 4.805 -2.492 1.00 97.31 169 ARG A O 1
ATOM 1357 N N . ASP A 1 170 ? 12.222 6.209 -1.062 1.00 96.44 170 ASP A N 1
ATOM 1358 C CA . ASP A 1 170 ? 10.872 5.671 -1.214 1.00 96.44 170 ASP A CA 1
ATOM 1359 C C . ASP A 1 170 ? 10.064 6.533 -2.180 1.00 96.44 170 ASP A C 1
ATOM 1361 O O . ASP A 1 170 ? 9.824 7.707 -1.900 1.00 96.44 170 ASP A O 1
ATOM 1365 N N . PHE A 1 171 ? 9.567 5.962 -3.269 1.00 97.06 171 PHE A N 1
ATOM 1366 C CA . PHE A 1 171 ? 8.408 6.508 -3.968 1.00 97.06 171 PHE A CA 1
ATOM 1367 C C . PHE A 1 171 ? 7.141 5.977 -3.296 1.00 97.06 171 PHE A C 1
ATOM 1369 O O . PHE A 1 171 ? 6.993 4.770 -3.150 1.00 97.06 171 PHE A O 1
ATOM 1376 N N . THR A 1 172 ? 6.239 6.853 -2.850 1.00 97.56 172 THR A N 1
ATOM 1377 C CA . THR A 1 172 ? 5.014 6.466 -2.131 1.00 97.56 172 THR A CA 1
ATOM 1378 C C . THR A 1 172 ? 3.782 7.188 -2.665 1.00 97.56 172 THR A C 1
ATOM 1380 O O . THR A 1 172 ? 3.769 8.415 -2.778 1.00 97.56 172 THR A O 1
ATOM 1383 N N . ILE A 1 173 ? 2.714 6.429 -2.903 1.00 97.44 173 ILE A N 1
ATOM 1384 C CA . ILE A 1 173 ? 1.357 6.922 -3.147 1.00 97.44 173 ILE A CA 1
ATOM 1385 C C . ILE A 1 173 ? 0.516 6.543 -1.923 1.00 97.44 173 ILE A C 1
ATOM 1387 O O . ILE A 1 173 ? 0.200 5.371 -1.732 1.00 97.44 173 ILE A O 1
ATOM 1391 N N . GLY A 1 174 ? 0.201 7.530 -1.079 1.00 96.12 174 GLY A N 1
ATOM 1392 C CA . GLY A 1 174 ? -0.564 7.337 0.167 1.00 96.12 174 GLY A CA 1
ATOM 1393 C C . GLY A 1 174 ? -1.879 8.118 0.242 1.00 96.12 174 GLY A C 1
ATOM 1394 O O . GLY A 1 174 ? -2.635 7.972 1.197 1.00 96.12 174 GLY A O 1
ATOM 1395 N N . SER A 1 175 ? -2.169 8.972 -0.747 1.00 96.94 175 SER A N 1
ATOM 1396 C CA . SER A 1 175 ? -3.481 9.621 -0.833 1.00 96.94 175 SER A CA 1
ATOM 1397 C C . SER A 1 175 ? -4.517 8.593 -1.277 1.00 96.94 175 SER A C 1
ATOM 1399 O O . SER A 1 175 ? -4.347 7.964 -2.323 1.00 96.94 175 SER A O 1
ATOM 1401 N N . LEU A 1 176 ? -5.594 8.447 -0.501 1.00 96.81 176 LEU A N 1
ATOM 1402 C CA . LEU A 1 176 ? -6.663 7.489 -0.786 1.00 96.81 176 LEU A CA 1
ATOM 1403 C C . LEU A 1 176 ? -7.252 7.707 -2.189 1.00 96.81 176 LEU A C 1
ATOM 1405 O O . LEU A 1 176 ? -7.415 6.753 -2.944 1.00 96.81 176 LEU A O 1
ATOM 1409 N N . ASP A 1 177 ? -7.482 8.966 -2.560 1.00 95.94 177 ASP A N 1
ATOM 1410 C CA . ASP A 1 177 ? -7.985 9.353 -3.880 1.00 95.94 177 ASP A CA 1
ATOM 1411 C C . ASP A 1 177 ? -7.023 8.953 -5.013 1.00 95.94 177 ASP A C 1
ATOM 1413 O O . ASP A 1 177 ? -7.424 8.334 -5.998 1.00 95.94 177 ASP A O 1
ATOM 1417 N N . GLN A 1 178 ? -5.721 9.200 -4.842 1.00 95.12 178 GLN A N 1
ATOM 1418 C CA . GLN A 1 178 ? -4.706 8.821 -5.834 1.00 95.12 178 GLN A CA 1
ATOM 1419 C C . GLN A 1 178 ? -4.601 7.300 -5.999 1.00 95.12 178 GLN A C 1
ATOM 1421 O O . GLN A 1 178 ? -4.398 6.800 -7.105 1.00 95.12 178 GLN A O 1
ATOM 1426 N N . ILE A 1 179 ? -4.757 6.541 -4.913 1.00 97.06 179 ILE A N 1
ATOM 1427 C CA . ILE A 1 179 ? -4.749 5.076 -4.966 1.00 97.06 179 ILE A CA 1
ATOM 1428 C C . ILE A 1 179 ? -5.960 4.565 -5.752 1.00 97.06 179 ILE A C 1
ATOM 1430 O O . ILE A 1 179 ? -5.806 3.705 -6.620 1.00 97.06 179 ILE A O 1
ATOM 1434 N N . ILE A 1 180 ? -7.146 5.114 -5.487 1.00 96.62 180 ILE A N 1
ATOM 1435 C CA . ILE A 1 180 ? -8.393 4.722 -6.157 1.00 96.62 180 ILE A CA 1
ATOM 1436 C C . ILE A 1 180 ? -8.365 5.082 -7.644 1.00 96.62 180 ILE A C 1
ATOM 1438 O O . ILE A 1 180 ? -8.810 4.294 -8.472 1.00 96.62 180 ILE A O 1
ATOM 1442 N N . THR A 1 181 ? -7.825 6.248 -7.997 1.00 94.38 181 THR A N 1
ATOM 1443 C CA . THR A 1 181 ? -7.854 6.757 -9.376 1.00 94.38 181 THR A CA 1
ATOM 1444 C C . THR A 1 181 ? -6.694 6.267 -10.242 1.00 94.38 181 THR A C 1
ATOM 1446 O O . THR A 1 181 ? -6.837 6.216 -11.464 1.00 94.38 181 THR A O 1
ATOM 1449 N N . LYS A 1 182 ? -5.544 5.912 -9.650 1.00 93.50 182 LYS A N 1
ATOM 1450 C CA . LYS A 1 182 ? -4.327 5.540 -10.398 1.00 93.50 182 LYS A CA 1
ATOM 1451 C C . LYS A 1 182 ? -3.843 4.123 -10.110 1.00 93.50 182 LYS A C 1
ATOM 1453 O O . LYS A 1 182 ? -3.633 3.355 -11.044 1.00 93.50 182 LYS A O 1
ATOM 1458 N N . VAL A 1 183 ? -3.674 3.762 -8.837 1.00 95.50 183 VAL A N 1
ATOM 1459 C CA . VAL A 1 183 ? -3.051 2.484 -8.442 1.00 95.50 183 VAL A CA 1
ATOM 1460 C C . VAL A 1 183 ? -3.970 1.301 -8.728 1.00 95.50 183 VAL A C 1
ATOM 1462 O O . VAL A 1 183 ? -3.568 0.355 -9.402 1.00 95.50 183 VAL A O 1
ATOM 1465 N N . ILE A 1 184 ? -5.213 1.355 -8.247 1.00 96.75 184 ILE A N 1
ATOM 1466 C CA . ILE A 1 184 ? -6.175 0.261 -8.419 1.00 96.75 184 ILE A CA 1
ATOM 1467 C C . ILE A 1 184 ? -6.473 0.002 -9.905 1.00 96.75 184 ILE A C 1
ATOM 1469 O O . ILE A 1 184 ? -6.306 -1.147 -10.313 1.00 96.75 184 ILE A O 1
ATOM 1473 N N . PRO A 1 185 ? -6.802 1.016 -10.734 1.00 95.62 185 PRO A N 1
ATOM 1474 C CA . PRO A 1 185 ? -7.087 0.800 -12.151 1.00 95.62 185 PRO A CA 1
ATOM 1475 C C . PRO A 1 185 ? -5.896 0.239 -12.931 1.00 95.62 185 PRO A C 1
ATOM 1477 O O . PRO A 1 185 ? -6.090 -0.561 -13.845 1.00 95.62 185 PRO A O 1
ATOM 1480 N N . HIS A 1 186 ? -4.664 0.622 -12.567 1.00 94.38 186 HIS A N 1
ATOM 1481 C CA . HIS A 1 186 ? -3.464 0.071 -13.192 1.00 94.38 186 HIS A CA 1
ATOM 1482 C C . HIS A 1 186 ? -3.360 -1.438 -12.951 1.00 94.38 186 HIS A C 1
ATOM 1484 O O . HIS A 1 186 ? -3.294 -2.197 -13.912 1.00 94.38 186 HIS A O 1
ATOM 1490 N N . PHE A 1 187 ? -3.393 -1.883 -11.692 1.00 95.88 187 PHE A N 1
ATOM 1491 C CA . PHE A 1 187 ? -3.222 -3.302 -11.352 1.00 95.88 187 PHE A CA 1
ATOM 1492 C C . PHE A 1 187 ? -4.463 -4.165 -11.630 1.00 95.88 187 PHE A C 1
ATOM 1494 O O . PHE A 1 187 ? -4.341 -5.384 -11.730 1.00 95.88 187 PHE A O 1
ATOM 1501 N N . ASP A 1 188 ? -5.639 -3.558 -11.816 1.00 95.38 188 ASP A N 1
ATOM 1502 C CA . ASP A 1 188 ? -6.813 -4.248 -12.361 1.00 95.38 188 ASP A CA 1
ATOM 1503 C C . ASP A 1 188 ? -6.637 -4.554 -13.854 1.00 95.38 188 ASP A C 1
ATOM 1505 O O . ASP A 1 188 ? -6.958 -5.652 -14.311 1.00 95.38 188 ASP A O 1
ATOM 1509 N N . LYS A 1 189 ? -6.107 -3.591 -14.619 1.00 94.44 189 LYS A N 1
ATOM 1510 C CA . LYS A 1 189 ? -5.888 -3.736 -16.064 1.00 94.44 189 LYS A CA 1
ATOM 1511 C C . LYS A 1 189 ? -4.630 -4.541 -16.399 1.00 94.44 189 LYS A C 1
ATOM 1513 O O . LYS A 1 189 ? -4.627 -5.280 -17.382 1.00 94.44 189 LYS A O 1
ATOM 1518 N N . TYR A 1 190 ? -3.589 -4.422 -15.580 1.00 94.12 190 TYR A N 1
ATOM 1519 C CA . TYR A 1 190 ? -2.302 -5.100 -15.729 1.00 94.12 190 TYR A CA 1
ATOM 1520 C C . TYR A 1 190 ? -1.967 -5.858 -14.429 1.00 94.12 190 TYR A C 1
ATOM 1522 O O . TYR A 1 190 ? -1.209 -5.370 -13.586 1.00 94.12 190 TYR A O 1
ATOM 1530 N N . PRO A 1 191 ? -2.578 -7.042 -14.213 1.00 95.31 191 PRO A N 1
ATOM 1531 C CA . PRO A 1 191 ? -2.438 -7.774 -12.962 1.00 95.31 191 PRO A CA 1
ATOM 1532 C C . PRO A 1 191 ? -1.026 -8.298 -12.730 1.00 95.31 191 PRO A C 1
ATOM 1534 O O . PRO A 1 191 ? -0.391 -8.852 -13.635 1.00 95.31 191 PRO A O 1
ATOM 1537 N N . LEU A 1 192 ? -0.602 -8.203 -11.472 1.00 95.56 192 LEU A N 1
ATOM 1538 C CA . LEU A 1 192 ? 0.592 -8.858 -10.945 1.00 95.56 192 LEU A CA 1
ATOM 1539 C C . LEU A 1 192 ? 0.509 -10.379 -11.135 1.00 95.56 192 LEU A C 1
ATOM 1541 O O . LEU A 1 192 ? -0.575 -10.969 -11.150 1.00 95.56 192 LEU A O 1
ATOM 1545 N N . LYS A 1 193 ? 1.6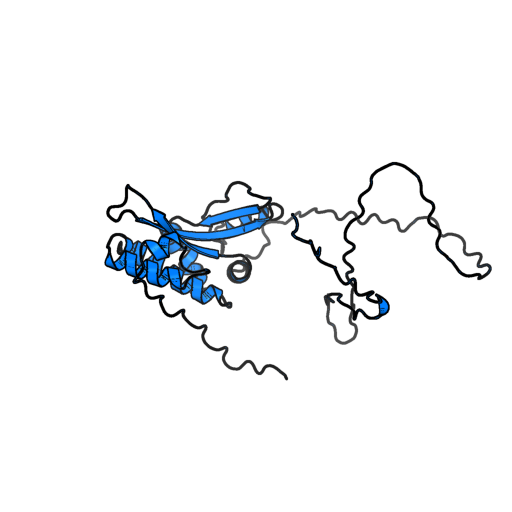65 -11.019 -11.280 1.00 93.56 193 LYS A N 1
ATOM 1546 C CA . LYS A 1 193 ? 1.805 -12.457 -11.543 1.00 93.56 193 LYS A CA 1
ATOM 1547 C C . LYS A 1 193 ? 2.342 -13.228 -10.343 1.00 93.56 193 LYS A C 1
ATOM 1549 O O . LYS A 1 193 ? 2.163 -14.442 -10.287 1.00 93.56 193 LYS A O 1
ATOM 1554 N N . THR A 1 194 ? 2.986 -12.556 -9.390 1.00 94.31 194 THR A N 1
ATOM 1555 C CA . THR A 1 194 ? 3.537 -13.204 -8.190 1.00 94.31 194 THR A CA 1
ATOM 1556 C C . THR A 1 194 ? 2.510 -13.299 -7.055 1.00 94.31 194 THR A C 1
ATOM 1558 O O . THR A 1 194 ? 1.402 -12.767 -7.137 1.00 94.31 194 THR A O 1
ATOM 1561 N N . ASN A 1 195 ? 2.898 -13.913 -5.929 1.00 93.12 195 ASN A N 1
ATOM 1562 C CA . ASN A 1 195 ? 2.107 -13.933 -4.687 1.00 93.12 195 ASN A CA 1
ATOM 1563 C C . ASN A 1 195 ? 1.724 -12.532 -4.175 1.00 93.12 195 ASN A C 1
ATOM 1565 O O . ASN A 1 195 ? 0.786 -12.409 -3.381 1.00 93.12 195 ASN A O 1
ATOM 1569 N N . LYS A 1 196 ? 2.413 -11.483 -4.645 1.00 95.75 196 LYS A N 1
ATOM 1570 C CA . LYS A 1 196 ? 2.091 -10.078 -4.382 1.00 95.75 196 LYS A CA 1
ATOM 1571 C C . LYS A 1 196 ? 0.723 -9.678 -4.937 1.00 95.75 196 LYS A C 1
ATOM 1573 O O . LYS A 1 196 ? 0.104 -8.764 -4.401 1.00 95.75 196 LYS A O 1
ATOM 1578 N N . TYR A 1 197 ? 0.201 -10.386 -5.942 1.00 96.31 197 TYR A N 1
ATOM 1579 C CA . TYR A 1 197 ? -1.170 -10.178 -6.410 1.00 96.31 197 TYR A CA 1
ATOM 1580 C C . TYR A 1 197 ? -2.198 -10.432 -5.299 1.00 96.31 197 TYR A C 1
ATOM 1582 O O . TYR A 1 197 ? -3.136 -9.655 -5.146 1.00 96.31 197 TYR A O 1
ATOM 1590 N N . SER A 1 198 ? -1.995 -11.447 -4.452 1.00 96.12 198 SER A N 1
ATOM 1591 C CA . SER A 1 198 ? -2.859 -11.669 -3.286 1.00 96.12 198 SER A CA 1
ATOM 1592 C C . SER A 1 198 ? -2.784 -10.505 -2.293 1.00 96.12 198 SER A C 1
ATOM 1594 O O . SER A 1 198 ? -3.815 -10.092 -1.767 1.00 96.12 198 SER A O 1
ATOM 1596 N N . ASP A 1 199 ? -1.590 -9.943 -2.061 1.00 97.06 199 ASP A N 1
ATOM 1597 C CA . ASP A 1 199 ? -1.428 -8.761 -1.203 1.00 97.06 199 ASP A CA 1
ATOM 1598 C C . ASP A 1 199 ? -2.130 -7.535 -1.813 1.00 97.06 199 ASP A C 1
ATOM 1600 O O . ASP A 1 199 ? -2.804 -6.792 -1.099 1.00 97.06 199 ASP A O 1
ATOM 1604 N N . TYR A 1 200 ? -2.058 -7.362 -3.137 1.00 97.94 200 TYR A N 1
ATOM 1605 C CA . TYR A 1 200 ? -2.812 -6.340 -3.862 1.00 97.94 200 TYR A CA 1
ATOM 1606 C C . TYR A 1 200 ? -4.330 -6.506 -3.695 1.00 97.94 200 TYR A C 1
ATOM 1608 O O . TYR A 1 200 ? -5.015 -5.520 -3.434 1.00 97.94 200 TYR A O 1
ATOM 1616 N N . LEU A 1 201 ? -4.871 -7.724 -3.796 1.00 97.81 201 LEU A N 1
ATOM 1617 C CA . LEU A 1 201 ? -6.309 -7.966 -3.623 1.00 97.81 201 LEU A CA 1
ATOM 1618 C C . LEU A 1 201 ? -6.784 -7.601 -2.210 1.00 97.81 201 LEU A C 1
ATOM 1620 O O . LEU A 1 201 ? -7.794 -6.910 -2.056 1.00 97.81 201 LEU A O 1
ATOM 1624 N N . LEU A 1 202 ? -6.029 -8.006 -1.184 1.00 98.25 202 LEU A N 1
ATOM 1625 C CA . LEU A 1 202 ? -6.302 -7.640 0.209 1.00 98.25 202 LEU A CA 1
ATOM 1626 C C . LEU A 1 202 ? -6.211 -6.119 0.413 1.00 98.25 202 LEU A C 1
ATOM 1628 O O . LEU A 1 202 ? -7.081 -5.510 1.037 1.00 98.25 202 LEU A O 1
ATOM 1632 N N . PHE A 1 203 ? -5.187 -5.486 -0.159 1.00 98.50 203 PHE A N 1
ATOM 1633 C CA . PHE A 1 203 ? -5.016 -4.036 -0.136 1.00 98.50 203 PHE A CA 1
ATOM 1634 C C . PHE A 1 203 ? -6.185 -3.305 -0.812 1.00 98.50 203 PHE A C 1
ATOM 1636 O O . PHE A 1 203 ? -6.755 -2.386 -0.223 1.00 98.50 203 PHE A O 1
ATOM 1643 N N . LYS A 1 204 ? -6.596 -3.744 -2.007 1.00 98.31 204 LYS A N 1
ATOM 1644 C CA . LYS A 1 204 ? -7.746 -3.205 -2.745 1.00 98.31 204 LYS A CA 1
ATOM 1645 C C . LYS A 1 204 ? -9.018 -3.294 -1.907 1.00 98.31 204 LYS A C 1
ATOM 1647 O O . LYS A 1 204 ? -9.758 -2.316 -1.829 1.00 98.31 204 LYS A O 1
ATOM 1652 N N . GLN A 1 205 ? -9.253 -4.428 -1.245 1.00 98.19 205 GLN A N 1
ATOM 1653 C 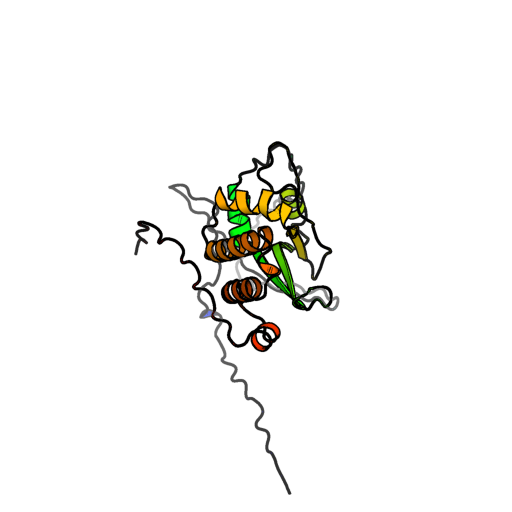CA . GLN A 1 205 ? -10.405 -4.604 -0.362 1.00 98.19 205 GLN A CA 1
ATOM 1654 C C . GLN A 1 205 ? -10.418 -3.557 0.761 1.00 98.19 205 GLN A C 1
ATOM 1656 O O . GLN A 1 205 ? -11.438 -2.895 0.957 1.00 98.19 205 GLN A O 1
ATOM 1661 N N . VAL A 1 206 ? -9.287 -3.345 1.443 1.00 98.38 206 VAL A N 1
ATOM 1662 C CA . VAL A 1 206 ? -9.172 -2.319 2.495 1.00 98.38 206 VAL A CA 1
ATOM 1663 C C . VAL A 1 206 ? -9.410 -0.918 1.938 1.00 98.38 206 VAL A C 1
ATOM 1665 O O . VAL A 1 206 ? -10.174 -0.159 2.527 1.00 98.38 206 VAL A O 1
ATOM 1668 N N . VAL A 1 207 ? -8.816 -0.569 0.795 1.00 98.50 207 VAL A N 1
ATOM 1669 C CA . VAL A 1 207 ? -9.001 0.752 0.172 1.00 98.50 207 VAL A CA 1
ATOM 1670 C C . VAL A 1 207 ? -10.473 1.011 -0.154 1.00 98.50 207 VAL A C 1
ATOM 1672 O O . VAL A 1 207 ? -10.983 2.094 0.123 1.00 98.50 207 VAL A O 1
ATOM 1675 N N . MET A 1 208 ? -11.187 0.008 -0.668 1.00 98.31 208 MET A N 1
ATOM 1676 C CA . MET A 1 208 ? -12.621 0.113 -0.949 1.00 98.31 208 MET A CA 1
ATOM 1677 C C . MET A 1 208 ? -13.454 0.275 0.336 1.00 98.31 208 MET A C 1
ATOM 1679 O O . MET A 1 208 ? -14.400 1.060 0.361 1.00 98.31 208 MET A O 1
ATOM 1683 N N . MET A 1 209 ? -13.095 -0.410 1.427 1.00 98.38 209 MET A N 1
ATOM 1684 C CA . MET A 1 209 ? -13.717 -0.192 2.744 1.00 98.38 209 MET A CA 1
ATOM 1685 C C . MET A 1 209 ? -13.435 1.216 3.285 1.00 98.38 209 MET A C 1
ATOM 1687 O O . MET A 1 209 ? -14.310 1.852 3.876 1.00 98.38 209 MET A O 1
ATOM 1691 N N . MET A 1 210 ? -12.222 1.732 3.064 1.00 97.88 210 MET A N 1
ATOM 1692 C CA . MET A 1 210 ? -11.856 3.095 3.442 1.00 97.88 210 MET A CA 1
ATOM 1693 C C . MET A 1 210 ? -12.662 4.131 2.659 1.00 97.88 210 MET A C 1
ATOM 1695 O O . MET A 1 210 ? -13.187 5.061 3.266 1.00 97.88 210 MET A O 1
ATOM 1699 N N . GLN A 1 211 ? -12.829 3.929 1.348 1.00 97.75 211 GLN A N 1
ATOM 1700 C CA . GLN A 1 211 ? -13.636 4.788 0.479 1.00 97.75 211 GLN A CA 1
ATOM 1701 C C . GLN A 1 211 ? -15.091 4.891 0.953 1.00 97.75 211 GLN A C 1
ATOM 1703 O O . GLN A 1 211 ? -15.669 5.973 0.926 1.00 97.75 211 GLN A O 1
ATOM 1708 N N . ARG A 1 212 ? -15.672 3.783 1.430 1.00 97.88 212 ARG A N 1
ATOM 1709 C CA . ARG A 1 212 ? -17.041 3.744 1.974 1.00 97.88 212 ARG A CA 1
ATOM 1710 C C . ARG A 1 212 ? -17.153 4.237 3.422 1.00 97.88 212 ARG A C 1
ATOM 1712 O O . ARG A 1 212 ? -18.241 4.231 3.983 1.00 97.88 212 ARG A O 1
ATOM 1719 N N . GLY A 1 213 ? -16.047 4.640 4.051 1.00 96.81 213 GLY A N 1
ATOM 1720 C CA . GLY A 1 213 ? -16.037 5.109 5.440 1.00 96.81 213 GLY A CA 1
ATOM 1721 C C . GLY A 1 213 ? -16.165 4.005 6.498 1.00 96.81 213 GLY A C 1
ATOM 1722 O O . GLY A 1 213 ? -16.219 4.310 7.686 1.00 96.81 213 GLY A O 1
ATOM 1723 N N . GLU A 1 214 ? -16.148 2.724 6.117 1.00 97.38 214 GLU A N 1
ATOM 1724 C CA . GLU A 1 214 ? -16.373 1.598 7.041 1.00 97.38 214 GLU A CA 1
ATOM 1725 C C . GLU A 1 214 ? -15.300 1.504 8.133 1.00 97.38 214 GLU A C 1
ATOM 1727 O O . GLU A 1 214 ? -15.593 1.130 9.267 1.00 97.38 214 GLU A O 1
ATOM 1732 N N . HIS A 1 215 ? -14.067 1.905 7.818 1.00 96.50 215 HIS A N 1
ATOM 1733 C CA . HIS A 1 215 ? -12.938 1.976 8.753 1.00 96.50 215 HIS A CA 1
ATOM 1734 C C . HIS A 1 215 ? -13.172 2.886 9.977 1.00 96.50 215 HIS A C 1
ATOM 1736 O O . HIS A 1 215 ? -12.405 2.821 10.936 1.00 96.50 215 HIS A O 1
ATOM 1742 N N . LEU A 1 216 ? -14.211 3.730 9.954 1.00 95.81 216 LEU A N 1
ATOM 1743 C CA . LEU A 1 216 ? -14.617 4.592 11.069 1.00 95.81 216 LEU A CA 1
ATOM 1744 C C . LEU A 1 216 ? -15.559 3.891 12.060 1.00 95.81 216 LEU A C 1
ATOM 1746 O O . LEU A 1 216 ? -15.884 4.460 13.102 1.00 95.81 216 LEU A O 1
ATOM 1750 N N . THR A 1 217 ? -16.003 2.673 11.744 1.00 96.94 217 THR A N 1
ATOM 1751 C CA . THR A 1 217 ? -16.847 1.834 12.604 1.00 96.94 217 THR A CA 1
ATOM 1752 C C . THR A 1 217 ? -16.010 0.747 13.275 1.00 96.94 217 THR A C 1
ATOM 1754 O O . THR A 1 217 ? -15.019 0.285 12.709 1.00 96.94 217 THR A O 1
ATOM 1757 N N . ALA A 1 218 ? -16.399 0.313 14.477 1.00 95.81 218 ALA A N 1
ATOM 1758 C CA . ALA A 1 218 ? -15.677 -0.742 15.194 1.00 95.81 218 ALA A CA 1
ATOM 1759 C C . ALA A 1 218 ? -15.657 -2.066 14.405 1.00 95.81 218 ALA A C 1
ATOM 1761 O O . ALA A 1 218 ? -14.623 -2.727 14.329 1.00 95.81 218 ALA A O 1
ATOM 1762 N N . GLU A 1 219 ? -16.772 -2.414 13.757 1.00 96.38 219 GLU A N 1
ATOM 1763 C CA . GLU A 1 219 ? -16.880 -3.608 12.915 1.00 96.38 219 GLU A CA 1
ATOM 1764 C C . GLU A 1 219 ? -15.967 -3.522 11.683 1.00 96.38 219 GLU A C 1
ATOM 1766 O O . GLU A 1 219 ? -15.217 -4.456 11.394 1.00 96.38 219 GLU A O 1
ATOM 1771 N N . GLY A 1 220 ? -15.989 -2.394 10.965 1.00 97.00 220 GLY A N 1
ATOM 1772 C CA . GLY A 1 220 ? -15.138 -2.193 9.795 1.00 97.00 220 GLY A CA 1
ATOM 1773 C C . GLY A 1 220 ? -13.653 -2.154 10.154 1.00 97.00 220 GLY A C 1
ATOM 1774 O O . GLY A 1 220 ? -12.843 -2.750 9.445 1.00 97.00 220 GLY A O 1
ATOM 1775 N N . LEU A 1 221 ? -13.294 -1.540 11.286 1.00 97.00 221 LEU A N 1
ATOM 1776 C CA . LEU A 1 221 ? -11.937 -1.591 11.828 1.00 97.00 221 LEU A CA 1
ATOM 1777 C C . LEU A 1 221 ? -11.514 -3.040 12.095 1.00 97.00 221 LEU A C 1
ATOM 1779 O O . LEU A 1 221 ? -10.489 -3.467 11.572 1.00 97.00 221 LEU A O 1
ATOM 1783 N N . GLN A 1 222 ? -12.319 -3.817 12.825 1.00 97.00 222 GLN A N 1
ATOM 1784 C CA . GLN A 1 222 ? -12.014 -5.218 13.134 1.00 97.00 222 GLN A CA 1
ATOM 1785 C C . GLN A 1 222 ? -11.831 -6.064 11.863 1.00 97.00 222 GLN A C 1
ATOM 1787 O O . GLN A 1 222 ? -10.886 -6.849 11.769 1.00 97.00 222 GLN A O 1
ATOM 1792 N N . LYS A 1 223 ? -12.680 -5.863 10.847 1.00 97.44 223 LYS A N 1
ATOM 1793 C CA . LYS A 1 223 ? -12.540 -6.507 9.530 1.00 97.44 223 LYS A CA 1
ATOM 1794 C C . LYS A 1 223 ? -11.222 -6.131 8.845 1.00 97.44 223 LYS A C 1
ATOM 1796 O O . LYS A 1 223 ? -10.532 -7.010 8.329 1.00 97.44 223 LYS A O 1
ATOM 1801 N N . ILE A 1 224 ? -10.833 -4.854 8.875 1.00 97.88 224 ILE A N 1
ATOM 1802 C CA . ILE A 1 224 ? -9.549 -4.390 8.326 1.00 97.88 224 ILE A CA 1
ATOM 1803 C C . ILE A 1 224 ? -8.369 -5.021 9.074 1.00 97.88 224 ILE A C 1
ATOM 1805 O O . ILE A 1 224 ? -7.397 -5.409 8.426 1.00 97.88 224 ILE A O 1
ATOM 1809 N N . ILE A 1 225 ? -8.442 -5.184 10.400 1.00 97.81 225 ILE A N 1
ATOM 1810 C CA . ILE A 1 225 ? -7.404 -5.887 11.174 1.00 97.81 225 ILE A CA 1
ATOM 1811 C C . ILE A 1 225 ? -7.304 -7.359 10.745 1.0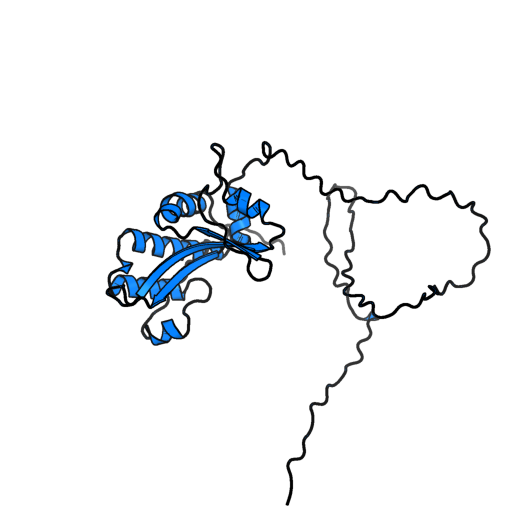0 97.81 225 ILE A C 1
ATOM 1813 O O . ILE A 1 225 ? -6.196 -7.849 10.520 1.00 97.81 225 ILE A O 1
ATOM 1817 N N . GLY A 1 226 ? -8.436 -8.038 10.530 1.00 97.69 226 GLY A N 1
ATOM 1818 C CA . GLY A 1 226 ? -8.469 -9.406 9.998 1.00 97.69 226 GLY A CA 1
ATOM 1819 C C . GLY A 1 226 ? -7.835 -9.533 8.608 1.00 97.69 226 GLY A C 1
ATOM 1820 O O . GLY A 1 226 ? -7.060 -10.457 8.363 1.00 97.69 226 GLY A O 1
ATOM 1821 N N . ILE A 1 227 ? -8.081 -8.571 7.713 1.00 97.62 227 ILE A N 1
ATOM 1822 C CA . ILE A 1 227 ? -7.414 -8.501 6.400 1.00 97.62 227 ILE A CA 1
ATOM 1823 C C . ILE A 1 227 ? -5.911 -8.241 6.567 1.00 97.62 227 ILE A C 1
ATOM 1825 O O . ILE A 1 227 ? -5.076 -8.903 5.948 1.00 97.62 227 ILE A O 1
ATOM 1829 N N . ARG A 1 228 ? -5.548 -7.288 7.432 1.00 96.81 228 ARG A N 1
ATOM 1830 C CA . ARG A 1 228 ? -4.159 -6.889 7.682 1.00 96.81 228 ARG A CA 1
ATOM 1831 C C . ARG A 1 228 ? -3.320 -8.031 8.248 1.00 96.81 228 ARG A C 1
ATOM 1833 O O . ARG A 1 228 ? -2.120 -8.066 7.970 1.00 96.81 228 ARG A O 1
ATOM 1840 N N . ALA A 1 229 ? -3.927 -8.941 9.008 1.00 96.75 229 ALA A N 1
ATOM 1841 C CA . ALA A 1 229 ? -3.275 -10.136 9.534 1.00 96.75 229 ALA A CA 1
ATOM 1842 C C . ALA A 1 229 ? -2.747 -11.069 8.431 1.00 96.75 229 ALA A C 1
ATOM 1844 O O . ALA A 1 229 ? -1.737 -11.734 8.642 1.00 96.75 229 ALA A O 1
ATOM 1845 N N . SER A 1 230 ? -3.361 -11.046 7.248 1.00 96.38 230 SER A N 1
ATOM 1846 C CA . SER A 1 230 ? -2.984 -11.886 6.100 1.00 96.38 230 SER A CA 1
ATOM 1847 C C . SER A 1 230 ? -2.156 -11.155 5.042 1.00 96.38 230 SER A C 1
ATOM 1849 O O . SER A 1 230 ? -1.692 -11.772 4.082 1.00 96.38 230 SER A O 1
ATOM 1851 N N . LEU A 1 231 ? -1.964 -9.844 5.219 1.00 95.19 231 LEU A N 1
ATOM 1852 C CA . LEU A 1 231 ? -1.174 -8.982 4.345 1.00 95.19 231 LEU A CA 1
ATOM 1853 C C . LEU A 1 231 ? 0.303 -8.994 4.768 1.00 95.19 231 LEU A C 1
ATOM 1855 O O . LEU A 1 231 ? 0.621 -8.692 5.924 1.00 95.19 231 LEU A O 1
ATOM 1859 N N . ASN A 1 232 ? 1.219 -9.232 3.826 1.00 94.50 232 ASN A N 1
ATOM 1860 C CA . ASN A 1 232 ? 2.670 -9.198 4.059 1.00 94.50 232 ASN A CA 1
ATOM 1861 C C . ASN A 1 232 ? 3.100 -10.039 5.286 1.00 94.50 232 ASN A C 1
ATOM 1863 O O . ASN A 1 232 ? 2.992 -11.260 5.279 1.00 94.50 232 ASN A O 1
ATOM 1867 N N . ARG A 1 233 ? 3.602 -9.382 6.346 1.00 94.38 233 ARG A N 1
ATOM 1868 C CA . ARG A 1 233 ? 4.073 -9.996 7.604 1.00 94.38 233 ARG A CA 1
ATOM 1869 C C . ARG A 1 233 ? 2.997 -10.091 8.696 1.00 94.38 233 ARG A C 1
ATOM 1871 O O . ARG A 1 233 ? 3.326 -10.399 9.834 1.00 94.38 233 ARG A O 1
ATOM 1878 N N . GLY A 1 234 ? 1.741 -9.769 8.388 1.00 94.44 234 GLY A N 1
ATOM 1879 C CA . GLY A 1 234 ? 0.652 -9.814 9.362 1.00 94.44 234 GLY A CA 1
ATOM 1880 C C . GLY A 1 234 ? 0.758 -8.759 10.469 1.00 94.44 234 GLY A C 1
ATOM 1881 O O . GLY A 1 234 ? 1.346 -7.686 10.271 1.00 94.44 234 GLY A O 1
ATOM 1882 N N . LEU A 1 235 ? 0.123 -9.030 11.610 1.00 95.44 235 LEU A N 1
ATOM 1883 C CA . LEU A 1 235 ? -0.018 -8.081 12.717 1.00 95.44 235 LEU A CA 1
ATOM 1884 C C . LEU A 1 235 ? 1.282 -7.911 13.512 1.00 95.44 235 LEU A C 1
ATOM 1886 O O . LEU A 1 235 ? 2.043 -8.851 13.718 1.00 95.44 235 LEU A O 1
ATOM 1890 N N . THR A 1 236 ? 1.520 -6.691 13.990 1.00 95.25 236 THR A N 1
ATOM 1891 C CA . THR A 1 236 ? 2.591 -6.418 14.956 1.00 95.25 236 THR A CA 1
ATOM 1892 C C . THR A 1 236 ? 2.160 -6.859 16.362 1.00 95.25 236 THR A C 1
ATOM 1894 O O . THR A 1 236 ? 0.957 -6.923 16.621 1.00 95.25 236 THR A O 1
ATOM 1897 N N . PRO A 1 237 ? 3.095 -7.094 17.307 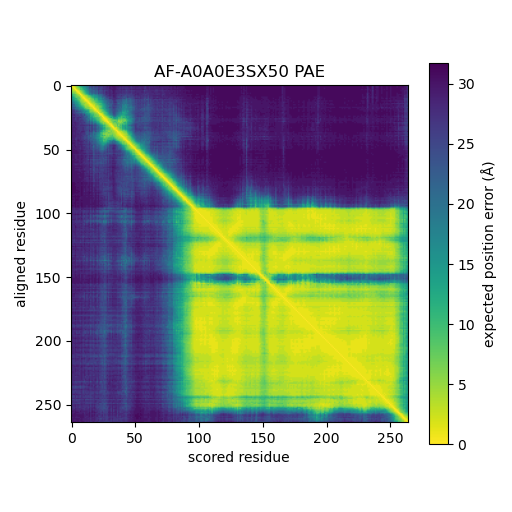1.00 95.25 237 PRO A N 1
ATOM 1898 C CA . PRO A 1 237 ? 2.749 -7.471 18.684 1.00 95.25 237 PRO A CA 1
ATOM 1899 C C . PRO A 1 237 ? 1.751 -6.512 19.347 1.00 95.25 237 PRO A C 1
ATOM 1901 O O . PRO A 1 237 ? 0.787 -6.945 19.964 1.00 95.25 237 PRO A O 1
ATOM 1904 N N . LEU A 1 238 ? 1.916 -5.206 19.112 1.00 94.94 238 LEU A N 1
ATOM 1905 C CA . LEU A 1 238 ? 1.011 -4.168 19.612 1.00 94.94 238 LEU A CA 1
ATOM 1906 C C . LEU A 1 238 ? -0.418 -4.305 19.062 1.00 94.94 238 LEU A C 1
ATOM 1908 O O . LEU A 1 238 ? -1.377 -3.989 19.760 1.00 94.94 238 LEU A O 1
ATOM 1912 N N . LEU A 1 239 ? -0.577 -4.747 17.811 1.00 95.44 239 LEU A N 1
ATOM 1913 C CA . LEU A 1 239 ? -1.897 -4.979 17.221 1.00 95.44 239 LEU A CA 1
ATOM 1914 C C . LEU A 1 239 ? -2.510 -6.299 17.696 1.00 95.44 239 LEU A C 1
ATOM 1916 O O . LEU A 1 239 ? -3.723 -6.361 17.853 1.00 95.44 239 LEU A O 1
ATOM 1920 N N . LEU A 1 240 ? -1.698 -7.326 17.952 1.00 95.50 240 LEU A N 1
ATOM 1921 C CA . LEU A 1 240 ? -2.174 -8.584 18.535 1.00 95.50 240 LEU A CA 1
ATOM 1922 C C . LEU A 1 240 ? -2.723 -8.368 19.948 1.00 95.50 240 LEU A C 1
ATOM 1924 O O . LEU A 1 240 ? -3.801 -8.857 20.263 1.00 95.50 240 LEU A O 1
ATOM 1928 N N . GLU A 1 241 ? -2.021 -7.583 20.766 1.00 96.00 241 GLU A N 1
ATOM 1929 C CA . GLU A 1 241 ? -2.476 -7.216 22.110 1.00 96.00 241 GLU A CA 1
ATOM 1930 C C . GLU A 1 241 ? -3.761 -6.374 22.068 1.00 96.00 241 GLU A C 1
ATOM 1932 O O . GLU A 1 241 ? -4.684 -6.601 22.845 1.00 96.00 241 GLU A O 1
ATOM 1937 N N . ALA A 1 242 ? -3.847 -5.421 21.135 1.00 95.06 242 ALA A N 1
ATOM 1938 C CA . ALA A 1 242 ? -5.017 -4.559 20.997 1.00 95.06 242 ALA A CA 1
ATOM 1939 C C . ALA A 1 242 ? -6.255 -5.272 20.428 1.00 95.06 242 ALA A C 1
ATOM 1941 O O . ALA A 1 242 ? -7.378 -4.854 20.709 1.00 95.06 242 ALA A O 1
ATOM 1942 N N . PHE A 1 243 ? -6.064 -6.316 19.618 1.00 95.81 243 PHE A N 1
ATOM 1943 C CA . PHE A 1 243 ? -7.139 -7.031 18.930 1.00 95.81 243 PHE A CA 1
ATOM 1944 C C . PHE A 1 243 ? -6.969 -8.559 19.071 1.00 95.81 243 PHE A C 1
ATOM 1946 O O . PHE A 1 243 ? -6.771 -9.253 18.066 1.00 95.81 243 PHE A O 1
ATOM 1953 N N . PRO A 1 244 ? -7.072 -9.111 20.297 1.00 94.25 244 PRO A N 1
ATOM 1954 C CA . PRO A 1 244 ? -6.704 -10.501 20.593 1.00 94.25 244 PRO A CA 1
ATOM 1955 C C . PRO A 1 244 ? -7.615 -11.535 19.919 1.00 94.25 244 PRO A C 1
ATOM 1957 O O . PRO A 1 244 ? -7.171 -12.624 19.575 1.00 94.25 244 PRO A O 1
ATOM 1960 N N . ASN A 1 245 ? -8.876 -11.179 19.662 1.00 92.00 245 ASN A N 1
ATOM 1961 C CA . ASN A 1 245 ? -9.872 -12.065 19.049 1.00 92.00 245 ASN A CA 1
ATOM 1962 C C . ASN A 1 245 ? -9.889 -11.975 17.510 1.00 92.00 245 ASN A C 1
ATOM 1964 O O . ASN A 1 245 ? -10.886 -12.312 16.872 1.00 92.00 245 ASN A O 1
ATOM 1968 N N . THR A 1 246 ? -8.822 -11.458 16.893 1.00 93.31 246 THR A N 1
ATOM 1969 C CA . THR A 1 246 ? -8.769 -11.306 15.435 1.00 93.31 246 THR A CA 1
ATOM 1970 C C . THR A 1 246 ? -8.541 -12.648 14.758 1.00 93.31 246 THR A C 1
ATOM 1972 O O . THR A 1 246 ? -7.510 -13.287 14.950 1.00 93.31 246 THR A O 1
ATOM 1975 N N . VAL A 1 247 ? -9.460 -13.016 13.867 1.00 93.19 247 VAL A N 1
ATOM 1976 C CA . VAL A 1 247 ? -9.267 -14.119 12.924 1.00 93.19 247 VAL A CA 1
ATOM 1977 C C . VAL A 1 247 ? -8.713 -13.563 11.615 1.00 93.19 247 VAL A C 1
ATOM 1979 O O . VAL A 1 247 ? -9.279 -12.633 11.034 1.00 93.19 247 VAL A O 1
ATOM 1982 N N . ALA A 1 248 ? -7.589 -14.114 11.161 1.00 94.31 248 ALA A N 1
ATOM 1983 C CA . ALA A 1 248 ? -6.966 -13.719 9.904 1.00 94.31 248 ALA A CA 1
ATOM 1984 C C . ALA A 1 248 ? -7.844 -14.133 8.711 1.00 94.31 248 ALA A C 1
ATOM 1986 O O . ALA A 1 248 ? -8.329 -15.264 8.651 1.00 94.31 248 ALA A O 1
ATOM 1987 N N . LEU A 1 249 ? -8.043 -13.225 7.750 1.00 94.12 249 LEU A N 1
ATOM 1988 C CA . LEU A 1 249 ? -8.797 -13.533 6.535 1.00 94.12 249 LEU A CA 1
ATOM 1989 C C . LEU A 1 249 ? -8.050 -14.585 5.702 1.00 94.12 249 LEU A C 1
ATOM 1991 O O . LEU A 1 249 ? -6.832 -14.509 5.548 1.00 94.12 249 LEU A O 1
ATOM 1995 N N . VAL A 1 250 ? -8.757 -15.536 5.097 1.00 93.75 250 VAL A N 1
ATOM 1996 C CA . VAL A 1 250 ? -8.122 -16.493 4.181 1.00 93.75 250 VAL A CA 1
ATOM 1997 C C . VAL A 1 250 ? -7.477 -15.737 3.015 1.00 93.75 250 VAL A C 1
ATOM 1999 O O . VAL A 1 250 ? -8.142 -14.989 2.298 1.00 93.75 250 VAL A O 1
ATOM 2002 N N . ARG A 1 251 ? -6.164 -15.916 2.834 1.00 93.00 251 ARG A N 1
ATOM 2003 C CA . ARG A 1 251 ? -5.413 -15.263 1.758 1.00 93.00 251 ARG A CA 1
ATOM 2004 C C . ARG A 1 251 ? -5.887 -15.802 0.399 1.00 93.00 251 ARG A C 1
ATOM 2006 O O . ARG A 1 251 ? -5.881 -17.020 0.217 1.00 93.00 251 ARG A O 1
ATOM 2013 N N . PRO A 1 252 ? -6.246 -14.935 -0.568 1.00 91.12 252 PRO A N 1
ATOM 2014 C CA . PRO A 1 252 ? -6.617 -15.374 -1.908 1.00 91.12 252 PRO A CA 1
ATOM 2015 C C . PRO A 1 252 ? -5.478 -16.154 -2.562 1.00 91.12 252 PRO A C 1
ATOM 2017 O O . PRO A 1 252 ? -4.341 -15.674 -2.608 1.00 91.12 252 PRO A O 1
ATOM 2020 N N . LEU A 1 253 ? -5.780 -17.344 -3.073 1.00 86.69 253 LEU A N 1
ATOM 2021 C CA . LEU A 1 253 ? -4.832 -18.117 -3.865 1.00 86.69 253 LEU A CA 1
ATOM 2022 C C . LEU A 1 253 ? -4.766 -17.553 -5.282 1.00 86.69 253 LEU A C 1
ATOM 2024 O O . LEU A 1 253 ? -5.776 -17.117 -5.839 1.00 86.69 253 LEU A O 1
ATOM 2028 N N . LEU A 1 254 ? -3.573 -17.585 -5.870 1.00 80.62 254 LEU A N 1
ATOM 2029 C CA . LEU A 1 254 ? -3.437 -17.317 -7.294 1.00 80.62 254 LEU A CA 1
ATOM 2030 C C . LEU A 1 254 ? -4.201 -18.394 -8.072 1.00 80.62 254 LEU A C 1
ATOM 2032 O O . LEU A 1 254 ? -4.129 -19.570 -7.696 1.00 80.62 254 LEU A O 1
ATOM 2036 N N . PRO A 1 255 ? -4.919 -18.033 -9.150 1.00 68.81 255 PRO A N 1
ATOM 2037 C CA . PRO A 1 255 ? -5.500 -19.037 -10.020 1.00 68.81 255 PRO A CA 1
ATOM 2038 C C . PRO A 1 255 ? -4.377 -19.958 -10.519 1.00 68.81 255 PRO A C 1
ATOM 2040 O O . PRO A 1 255 ? -3.321 -19.458 -10.922 1.00 68.81 255 PRO A O 1
ATOM 2043 N N . PRO A 1 256 ? -4.569 -21.289 -10.476 1.00 64.81 256 PRO A N 1
ATOM 2044 C CA . PRO A 1 256 ? -3.554 -22.220 -10.936 1.00 64.81 256 PRO A CA 1
ATOM 2045 C C . PRO A 1 256 ? -3.200 -21.895 -12.387 1.00 64.81 256 PRO A C 1
ATOM 2047 O O . PRO A 1 256 ? -4.089 -21.657 -13.213 1.00 64.81 256 PRO A O 1
ATOM 2050 N N . LEU A 1 257 ? -1.900 -21.870 -12.691 1.00 63.47 257 LEU A N 1
ATOM 2051 C CA . LEU A 1 257 ? -1.424 -21.730 -14.061 1.00 63.47 257 LEU A CA 1
ATOM 2052 C C . LEU A 1 257 ? -2.026 -22.879 -14.873 1.00 63.47 257 LEU A C 1
ATOM 2054 O O . LEU A 1 257 ? -1.674 -24.042 -14.680 1.00 63.47 257 LEU A O 1
ATOM 2058 N N . LYS A 1 258 ? -2.979 -22.563 -15.755 1.00 51.72 258 LYS A N 1
ATOM 2059 C CA . LYS A 1 258 ? -3.550 -23.552 -16.665 1.00 51.72 258 LYS A CA 1
ATOM 2060 C C . LYS A 1 258 ? -2.416 -24.052 -17.566 1.00 51.72 258 LYS A C 1
ATOM 2062 O O . LYS A 1 258 ? -1.894 -23.287 -18.368 1.00 51.72 258 LYS A O 1
ATOM 2067 N N . ASN A 1 259 ? -2.068 -25.331 -17.433 1.00 48.28 259 ASN A N 1
ATOM 2068 C CA . ASN A 1 259 ? -1.240 -26.095 -18.370 1.00 48.28 259 ASN A CA 1
ATOM 2069 C C . ASN A 1 259 ? 0.203 -25.604 -18.578 1.00 48.28 259 ASN A C 1
ATOM 2071 O O . ASN A 1 259 ? 0.653 -25.494 -19.716 1.00 48.28 259 ASN A O 1
ATOM 2075 N N . VAL A 1 260 ? 0.974 -25.398 -17.508 1.00 54.97 260 VAL A N 1
ATOM 2076 C CA . VAL A 1 260 ? 2.438 -25.450 -17.648 1.00 54.97 260 VAL A CA 1
ATOM 2077 C C . VAL A 1 260 ? 2.852 -26.904 -17.446 1.00 54.97 260 VAL A C 1
ATOM 2079 O O . VAL A 1 260 ? 2.968 -27.369 -16.314 1.00 54.97 260 VAL A O 1
ATOM 2082 N N . LYS A 1 261 ? 3.028 -27.645 -18.549 1.00 48.06 261 LYS A N 1
ATOM 2083 C CA . LYS A 1 261 ? 3.891 -28.829 -18.519 1.00 48.06 261 LYS A CA 1
ATOM 2084 C C . LYS A 1 261 ? 5.275 -28.301 -18.158 1.00 48.06 261 LYS A C 1
ATOM 2086 O O . LYS A 1 261 ? 5.911 -27.649 -18.976 1.00 48.06 261 LYS A O 1
ATOM 2091 N N . LEU A 1 262 ? 5.673 -28.475 -16.904 1.00 56.72 262 LEU A N 1
ATOM 2092 C CA . LEU A 1 262 ? 7.077 -28.359 -16.552 1.00 56.72 262 LEU A CA 1
ATOM 2093 C C . LEU A 1 262 ? 7.743 -29.543 -17.246 1.00 56.72 262 LEU A C 1
ATOM 2095 O O . LEU A 1 262 ? 7.382 -30.687 -16.959 1.00 56.72 262 LEU A O 1
ATOM 2099 N N . ASP A 1 263 ? 8.601 -29.267 -18.225 1.00 60.16 263 ASP A N 1
ATOM 2100 C CA . ASP A 1 263 ? 9.444 -30.317 -18.782 1.00 60.16 263 ASP A CA 1
ATOM 2101 C C . ASP A 1 263 ? 10.268 -30.923 -17.625 1.00 60.16 263 ASP A C 1
ATOM 2103 O O . ASP A 1 263 ? 10.739 -30.164 -16.769 1.00 60.16 263 ASP A O 1
ATOM 2107 N N . PRO A 1 264 ? 10.332 -32.265 -17.536 1.00 61.62 264 PRO A N 1
ATOM 2108 C CA . PRO A 1 264 ? 10.909 -32.988 -16.403 1.00 61.62 264 PRO A CA 1
ATOM 2109 C C . PRO A 1 264 ? 12.407 -32.738 -16.201 1.00 61.62 264 PRO A C 1
ATOM 2111 O O . PRO A 1 264 ? 13.127 -32.517 -17.202 1.00 61.62 264 PRO A O 1
#

Foldseek 3Di:
DDDDDDPDDDDPDDPDDPVPDDDPWDWDFPDDDPPDTDTDTDDDDDDDDDDDDDDDDDDDPDDDDDDDPDPPPDDPPPPPPPPPPPPPPPVVPPQDDLLVVLVVCLPFKFWDWDWDQDPPAPVRIDIWTKIKGKDFPVCVVVLVVLCCDDPSDSHLVDFDWDDDDPRMIMTMDTPLVSCVVGVLVSCVVNPHDDLVSLLVVLSVVLSVCVVVVVCSDPVSVLVNLLSQQQHDVGDDPVSCVVNVPRHHDDGDDDDPDPDDPPPD

Mean predicted aligned error: 17.3 Å

Nearest PDB structures (foldseek):
  5e67-assembly1_A  TM=9.784E-01  e=2.335E-17  Sordaria macrospora k-hell
  5e63-assembly1_A  TM=9.666E-01  e=1.548E-17  Sordaria macrospora k-hell
  4lox-assembly1_A  TM=9.750E-01  e=2.627E-17  Sordaria macrospora k-hell
  5e5s-assembly1_A  TM=9.739E-01  e=4.727E-17  Sordaria macrospora k-hell
  4z20-assembly1_A  TM=9.495E-01  e=3.737E-17  Sordaria macrospora k-hell

Secondary structure (DSSP, 8-state):
-----------------GGG------EEEEEEETTEEEEEE----------S----------------------S---------------TT-----HHHHHHHHHHHEEEEEEEEE-TTSTTSEEEEEEEEEEEEGGGHHHHHHHH---TT--S----EEPPPBTTEEEEEE--HHHIIIIIHHHHHHS---STHHHHHHHHHHHHHHHHTTGGGSHHHHHHHHHHHHHSTT---HHHHHH-TTPPPPPPPPPPP-TT-----

pLDDT: mean 74.15, std 24.81, range [32.41, 98.5]

Solvent-accessible surface area (backbone atoms only — not comparable to full-atom values): 17165 Å² total; per-residue (Å²): 136,86,80,89,78,87,80,71,87,79,79,83,79,77,89,74,65,76,91,73,65,76,86,89,51,72,74,58,77,83,58,87,56,105,84,57,79,64,78,54,83,59,78,90,83,82,83,86,87,87,79,83,95,74,94,76,83,85,82,74,94,73,78,92,77,84,86,77,97,65,82,78,79,72,88,79,81,74,72,74,81,71,80,71,85,73,76,81,68,61,79,88,66,70,77,63,53,55,62,53,56,30,55,49,36,60,71,54,42,44,74,45,78,47,79,43,84,29,89,87,32,96,81,39,52,42,81,46,53,35,43,36,36,68,42,50,58,88,51,46,66,57,51,50,53,47,34,37,69,49,101,84,46,63,46,63,43,50,64,44,75,51,72,77,54,95,66,23,31,36,37,38,39,56,52,67,66,56,37,63,72,38,52,49,56,47,45,70,76,43,61,51,85,53,78,60,36,37,35,45,53,52,46,51,51,48,52,53,37,49,75,72,50,36,57,80,38,73,68,37,36,54,50,47,51,12,45,42,36,52,32,90,85,33,64,52,73,72,50,43,70,75,44,72,87,62,62,61,44,85,68,64,74,77,79,76,77,82,81,71,79,72,80,129

Radius of gyration: 28.72 Å; Cα contacts (8 Å, |Δi|>4): 263; chains: 1; bounding box: 81×46×82 Å

InterPro domains:
  IPR004860 Homing endonuclease, LAGLIDADG domain [PF00961] (101-207)
  IPR027434 Homing endonuclease [G3DSA:3.10.28.10] (65-248)
  IPR027434 Homing endonuclease [SSF55608] (96-241)
  IPR051289 LAGLIDADG Homing Endonuclease [PTHR36181] (23-243)